Protein AF-0000000080190938 (afdb_homodimer)

Solvent-accessible surface area (backbone atoms only — not comparable to full-atom values): 14526 Å² total; per-residue (Å²): 134,77,49,35,40,31,20,35,66,87,54,34,44,58,75,43,46,50,66,33,53,72,46,80,53,97,57,33,37,33,23,61,59,66,63,85,86,44,66,64,42,75,39,83,71,68,64,92,63,81,60,67,67,66,54,77,74,40,44,67,26,38,22,24,40,80,85,65,50,60,34,16,33,35,23,71,36,44,24,80,50,40,64,86,36,49,60,19,33,37,41,34,40,90,42,34,48,73,50,72,53,63,70,64,84,57,83,72,72,79,72,47,70,66,51,50,51,47,45,49,56,16,41,48,57,44,44,61,66,49,102,132,76,48,34,39,30,22,34,66,88,54,32,43,59,74,44,44,50,62,32,54,73,47,80,54,97,58,31,36,33,23,60,58,67,64,86,86,44,65,63,42,75,38,81,71,68,63,91,62,79,61,67,66,64,56,76,75,41,44,68,27,37,22,24,40,79,85,64,50,60,36,17,33,34,23,70,37,44,23,81,47,40,64,86,36,50,61,20,35,37,40,34,40,91,43,33,49,74,51,71,57,64,69,63,82,56,83,70,72,78,72,46,71,65,52,51,50,48,45,50,54,16,44,48,56,46,45,62,67,51,101

Foldseek 3Di:
DWKKFKAFPPPRATFAIDVQFPDDDPWKTKGLDGDPVGDKDWAPCPPPDDAPDDDPPWDWTFIAHPVRDGFWIQTCDDPPVPPPRNRMTMGTPVRIDMDTPPPPPDPPPPQDPVNVVVVVVVVCVVVVVVD/DWKKFKAFPPPRFTFAIDVQFPDDDPWKTKGLDGDPVGDKDFAPCPPPDDAPDDDPPWDWTFIAHPVRDGFWIQTCDDPPVPPPRNRITMGTPVRIDMDTPPPPPDPPPPQDPVNVVVVVVVVCVVVVVVD

Structure (mmCIF, N/CA/C/O backbone):
data_AF-0000000080190938-model_v1
#
loop_
_entity.id
_entity.type
_entity.pdbx_description
1 polymer 'Protein yippee-like'
#
loop_
_atom_site.group_PDB
_atom_site.id
_atom_site.type_symbol
_atom_site.label_atom_id
_atom_site.label_alt_id
_atom_site.label_comp_id
_atom_site.label_asym_id
_atom_site.label_entity_id
_atom_site.label_seq_id
_atom_site.pdbx_PDB_ins_code
_atom_site.Cartn_x
_atom_site.Cartn_y
_atom_site.Cartn_z
_atom_site.occupancy
_atom_site.B_iso_or_equiv
_atom_site.auth_seq_id
_atom_site.auth_comp_id
_atom_site.auth_asym_id
_atom_site.auth_atom_id
_atom_site.pdbx_PDB_model_num
ATOM 1 N N . MET A 1 1 ? -13.852 -8.578 5.109 1 57.91 1 MET A N 1
ATOM 2 C CA . MET A 1 1 ? -12.414 -8.812 5.008 1 57.91 1 MET A CA 1
ATOM 3 C C . MET A 1 1 ? -11.648 -7.496 4.965 1 57.91 1 MET A C 1
ATOM 5 O O . MET A 1 1 ? -12.148 -6.496 4.457 1 57.91 1 MET A O 1
ATOM 9 N N . ASP A 1 2 ? -10.469 -7.406 5.676 1 81 2 ASP A N 1
ATOM 10 C CA . ASP A 1 2 ? -9.633 -6.207 5.719 1 81 2 ASP A CA 1
ATOM 11 C C . ASP A 1 2 ? -8.961 -5.957 4.375 1 81 2 ASP A C 1
ATOM 13 O O . ASP A 1 2 ? -8.656 -6.902 3.641 1 81 2 ASP A O 1
ATOM 17 N N . SER A 1 3 ? -8.906 -4.746 3.949 1 93 3 SER A N 1
ATOM 18 C CA . SER A 1 3 ? -8.164 -4.379 2.75 1 93 3 SER A CA 1
ATOM 19 C C . SER A 1 3 ? -6.66 -4.367 3.014 1 93 3 SER A C 1
ATOM 21 O O . SER A 1 3 ? -6.211 -3.924 4.07 1 93 3 SER A O 1
ATOM 23 N N . PHE A 1 4 ? -5.93 -4.969 2.113 1 96.69 4 PHE A N 1
ATOM 24 C CA . PHE A 1 4 ? -4.48 -4.93 2.268 1 96.69 4 PHE A CA 1
ATOM 25 C C . PHE A 1 4 ? -3.795 -4.84 0.911 1 96.69 4 PHE A C 1
ATOM 27 O O . PHE A 1 4 ? -4.414 -5.098 -0.123 1 96.69 4 PHE A O 1
ATOM 34 N N . VAL A 1 5 ? -2.57 -4.375 0.96 1 98.06 5 VAL A N 1
ATOM 35 C CA . VAL A 1 5 ? -1.722 -4.375 -0.227 1 98.06 5 VAL A CA 1
ATOM 36 C C . VAL A 1 5 ? -0.535 -5.312 -0.014 1 98.06 5 VAL A C 1
ATOM 38 O O . VAL A 1 5 ? -0.171 -5.613 1.125 1 98.06 5 VAL A O 1
ATOM 41 N N . ILE A 1 6 ? 0.005 -5.793 -1.128 1 98.44 6 ILE A N 1
ATOM 42 C CA . ILE A 1 6 ? 1.185 -6.652 -1.138 1 98.44 6 ILE A CA 1
ATOM 43 C C . ILE A 1 6 ? 2.375 -5.887 -1.711 1 98.44 6 ILE A C 1
ATOM 45 O O . ILE A 1 6 ? 2.305 -5.359 -2.824 1 98.44 6 ILE A O 1
ATOM 49 N N . GLN A 1 7 ? 3.445 -5.867 -0.948 1 98.69 7 GLN A N 1
ATOM 50 C CA . GLN A 1 7 ? 4.605 -5.082 -1.358 1 98.69 7 GLN A CA 1
ATOM 51 C C . GLN A 1 7 ? 5.828 -5.973 -1.554 1 98.69 7 GLN A C 1
ATOM 53 O O . GLN A 1 7 ? 6.031 -6.93 -0.807 1 98.69 7 GLN A O 1
ATOM 58 N N . CYS A 1 8 ? 6.59 -5.57 -2.539 1 98.44 8 CYS A N 1
ATOM 59 C CA . CYS A 1 8 ? 7.875 -6.207 -2.803 1 98.44 8 CYS A CA 1
ATOM 60 C C . CYS A 1 8 ? 8.836 -5.992 -1.642 1 98.44 8 CYS A C 1
ATOM 62 O O . CYS A 1 8 ? 8.961 -4.879 -1.131 1 98.44 8 CYS A O 1
ATOM 64 N N . ASN A 1 9 ? 9.602 -7.016 -1.299 1 97.94 9 ASN A N 1
ATOM 65 C CA . ASN A 1 9 ? 10.523 -6.938 -0.17 1 97.94 9 ASN A CA 1
ATOM 66 C C . ASN A 1 9 ? 11.719 -6.047 -0.486 1 97.94 9 ASN A C 1
ATOM 68 O O . ASN A 1 9 ? 12.336 -5.48 0.42 1 97.94 9 ASN A O 1
ATOM 72 N N . SER A 1 10 ? 12.039 -5.973 -1.71 1 97.44 10 SER A N 1
ATOM 73 C CA . SER A 1 10 ? 13.289 -5.312 -2.076 1 97.44 10 SER A CA 1
ATOM 74 C C . SER A 1 10 ? 13.086 -3.812 -2.262 1 97.44 10 SER A C 1
ATOM 76 O O . SER A 1 10 ? 13.984 -3.018 -1.985 1 97.44 10 SER A O 1
ATOM 78 N N . CYS A 1 11 ? 11.914 -3.408 -2.648 1 97.88 11 CYS A N 1
ATOM 79 C CA . CYS A 1 11 ? 11.797 -2.002 -3.018 1 97.88 11 CYS A CA 1
ATOM 80 C C . CYS A 1 11 ? 10.484 -1.413 -2.512 1 97.88 11 CYS A C 1
ATOM 82 O O . CYS A 1 11 ? 10.188 -0.241 -2.756 1 97.88 11 CYS A O 1
ATOM 84 N N . ASN A 1 12 ? 9.656 -2.156 -1.929 1 98.19 12 ASN A N 1
ATOM 85 C CA . ASN A 1 12 ? 8.391 -1.773 -1.308 1 98.19 12 ASN A CA 1
ATOM 86 C C . ASN A 1 12 ? 7.348 -1.384 -2.352 1 98.19 12 ASN A C 1
ATOM 88 O O . ASN A 1 12 ? 6.273 -0.885 -2.008 1 98.19 12 ASN A O 1
ATOM 92 N N . ASN A 1 13 ? 7.617 -1.578 -3.611 1 98.31 13 ASN A N 1
ATOM 93 C CA . ASN A 1 13 ? 6.574 -1.399 -4.617 1 98.31 13 ASN A CA 1
ATOM 94 C C . ASN A 1 13 ? 5.375 -2.303 -4.344 1 98.31 13 ASN A C 1
ATOM 96 O O . ASN A 1 13 ? 5.535 -3.439 -3.9 1 98.31 13 ASN A O 1
ATOM 100 N N . ILE A 1 14 ? 4.246 -1.788 -4.664 1 98.5 14 ILE A N 1
ATOM 101 C CA . ILE A 1 14 ? 3.059 -2.629 -4.566 1 98.5 14 ILE A CA 1
ATOM 102 C C . ILE A 1 14 ? 3.012 -3.596 -5.75 1 98.5 14 ILE A C 1
ATOM 104 O O . ILE A 1 14 ? 3.184 -3.188 -6.898 1 98.5 14 ILE A O 1
ATOM 108 N N . VAL A 1 15 ? 2.705 -4.883 -5.445 1 98.38 15 VAL A N 1
ATOM 109 C CA . VAL A 1 15 ? 2.695 -5.887 -6.508 1 98.38 15 VAL A CA 1
ATOM 110 C C . VAL A 1 15 ? 1.328 -6.566 -6.562 1 98.38 15 VAL A C 1
ATOM 112 O O . VAL A 1 15 ? 1.101 -7.449 -7.391 1 98.38 15 VAL A O 1
ATOM 115 N N . GLY A 1 16 ? 0.417 -6.227 -5.691 1 97.44 16 GLY A N 1
ATOM 116 C CA . GLY A 1 16 ? -0.938 -6.75 -5.633 1 97.44 16 GLY A CA 1
ATOM 117 C C . GLY A 1 16 ? -1.746 -6.188 -4.477 1 97.44 16 GLY A C 1
ATOM 118 O O . GLY A 1 16 ? -1.222 -5.441 -3.652 1 97.44 16 GLY A O 1
ATOM 119 N N . ASP A 1 17 ? -3.002 -6.547 -4.461 1 96.5 17 ASP A N 1
ATOM 120 C CA . ASP A 1 17 ? -3.842 -6.105 -3.35 1 96.5 17 ASP A CA 1
ATOM 121 C C . ASP A 1 17 ? -4.996 -7.074 -3.117 1 96.5 17 ASP A C 1
ATOM 123 O O . ASP A 1 17 ? -5.207 -8 -3.904 1 96.5 17 ASP A O 1
ATOM 127 N N . SER A 1 18 ? -5.734 -6.809 -2.104 1 94.06 18 SER A N 1
ATOM 128 C CA . SER A 1 18 ? -6.754 -7.723 -1.603 1 94.06 18 SER A CA 1
ATOM 129 C C . SER A 1 18 ? -7.961 -7.77 -2.535 1 94.06 18 SER A C 1
ATOM 131 O O . SER A 1 18 ? -8.727 -8.734 -2.52 1 94.06 18 SER A O 1
ATOM 133 N N . ASN A 1 19 ? -8.188 -6.715 -3.305 1 92.81 19 ASN A N 1
ATOM 134 C CA . ASN A 1 19 ? -9.352 -6.699 -4.184 1 92.81 19 ASN A CA 1
ATOM 135 C C . ASN A 1 19 ? -9.234 -7.75 -5.285 1 92.81 19 ASN A C 1
ATOM 137 O O . ASN A 1 19 ? -10.242 -8.195 -5.84 1 92.81 19 ASN A O 1
ATOM 141 N N . ALA A 1 20 ? -8.047 -8.188 -5.602 1 93.62 20 ALA A N 1
ATOM 142 C CA . ALA A 1 20 ? -7.801 -9.148 -6.672 1 93.62 20 ALA A CA 1
ATOM 143 C C . ALA A 1 20 ? -7.668 -10.562 -6.121 1 93.62 20 ALA A C 1
ATOM 145 O O . ALA A 1 20 ? -7.516 -11.523 -6.883 1 93.62 20 ALA A O 1
ATOM 146 N N . LEU A 1 21 ? -7.754 -10.727 -4.836 1 92.94 21 LEU A N 1
ATOM 147 C CA . LEU A 1 21 ? -7.434 -11.984 -4.164 1 92.94 21 LEU A CA 1
ATOM 148 C C . LEU A 1 21 ? -8.477 -13.047 -4.48 1 92.94 21 LEU A C 1
ATOM 150 O O . LEU A 1 21 ? -9.672 -12.812 -4.328 1 92.94 21 LEU A O 1
ATOM 154 N N . VAL A 1 22 ? -7.961 -14.141 -4.953 1 88.69 22 VAL A N 1
ATOM 155 C CA . VAL A 1 22 ? -8.789 -15.328 -5.121 1 88.69 22 VAL A CA 1
ATOM 156 C C . VAL A 1 22 ? -8.641 -16.234 -3.904 1 88.69 22 VAL A C 1
ATOM 158 O O . VAL A 1 22 ? -9.641 -16.688 -3.338 1 88.69 22 VAL A O 1
ATOM 161 N N . ASN A 1 23 ? -7.41 -16.484 -3.59 1 85.75 23 ASN A N 1
ATOM 162 C CA . ASN A 1 23 ? -7.082 -17.312 -2.439 1 85.75 23 ASN A CA 1
ATOM 163 C C . ASN A 1 23 ? -5.777 -16.891 -1.781 1 85.75 23 ASN A C 1
ATOM 165 O O . ASN A 1 23 ? -4.918 -16.281 -2.432 1 85.75 23 ASN A O 1
ATOM 169 N N . GLU A 1 24 ? -5.738 -17.094 -0.466 1 87.56 24 GLU A N 1
ATOM 170 C CA . GLU A 1 24 ? -4.516 -16.875 0.301 1 87.56 24 GLU A CA 1
ATOM 171 C C . GLU A 1 24 ? -4.039 -18.172 0.958 1 87.56 24 GLU A C 1
ATOM 173 O O . GLU A 1 24 ? -4.805 -18.828 1.657 1 87.56 24 GLU A O 1
ATOM 178 N N . PHE A 1 25 ? -2.777 -18.438 0.685 1 84 25 PHE A N 1
ATOM 179 C CA . PHE A 1 25 ? -2.164 -19.609 1.291 1 84 25 PHE A CA 1
ATOM 180 C C . PHE A 1 25 ? -1.038 -19.203 2.236 1 84 25 PHE A C 1
ATOM 182 O O . PHE A 1 25 ? -0.768 -18.016 2.416 1 84 25 PHE A O 1
ATOM 189 N N . GLU A 1 26 ? -0.48 -20.188 2.922 1 85.56 26 GLU A N 1
ATOM 190 C CA . GLU A 1 26 ? 0.576 -19.906 3.889 1 85.56 26 GLU A CA 1
ATOM 191 C C . GLU A 1 26 ? 1.761 -19.203 3.227 1 85.56 26 GLU A C 1
ATOM 193 O O . GLU A 1 26 ? 2.314 -18.25 3.779 1 85.56 26 GLU A O 1
ATOM 198 N N . ASP A 1 27 ? 2.047 -19.641 1.943 1 90.19 27 ASP A N 1
ATOM 199 C CA . ASP A 1 27 ? 3.312 -19.203 1.367 1 90.19 27 ASP A CA 1
ATOM 200 C C . ASP A 1 27 ? 3.076 -18.297 0.158 1 90.19 27 ASP A C 1
ATOM 202 O O . ASP A 1 27 ? 4.016 -17.688 -0.364 1 90.19 27 ASP A O 1
ATOM 206 N N . PHE A 1 28 ? 1.808 -18.297 -0.298 1 90.69 28 PHE A N 1
ATOM 207 C CA . PHE A 1 28 ? 1.591 -17.484 -1.497 1 90.69 28 PHE A CA 1
ATOM 208 C C . PHE A 1 28 ? 0.154 -16.984 -1.558 1 90.69 28 PHE A C 1
ATOM 210 O O . PHE A 1 28 ? -0.71 -17.469 -0.822 1 90.69 28 PHE A O 1
ATOM 217 N N . PHE A 1 29 ? -0.034 -15.992 -2.363 1 93.12 29 PHE A N 1
ATOM 218 C CA . PHE A 1 29 ? -1.339 -15.477 -2.76 1 93.12 29 PHE A CA 1
ATOM 219 C C . PHE A 1 29 ? -1.678 -15.898 -4.184 1 93.12 29 PHE A C 1
ATOM 221 O O . PHE A 1 29 ? -0.788 -16.016 -5.027 1 93.12 29 PHE A O 1
ATOM 228 N N . ILE A 1 30 ? -2.957 -16.141 -4.438 1 91.94 30 ILE A N 1
ATOM 229 C CA . ILE A 1 30 ? -3.457 -16.25 -5.805 1 91.94 30 ILE A CA 1
ATOM 230 C C . ILE A 1 30 ? -4.344 -15.055 -6.133 1 91.94 30 ILE A C 1
ATOM 232 O O . ILE A 1 30 ? -5.324 -14.789 -5.43 1 91.94 30 ILE A O 1
ATOM 236 N N . LEU A 1 31 ? -3.955 -14.406 -7.188 1 95.38 31 LEU A N 1
ATOM 237 C CA . LEU A 1 31 ? -4.703 -13.242 -7.633 1 95.38 31 LEU A CA 1
ATOM 238 C C . LEU A 1 31 ? -5.332 -13.484 -9 1 95.38 31 LEU A C 1
ATOM 240 O O . LEU A 1 31 ? -4.711 -14.094 -9.875 1 95.38 31 LEU A O 1
ATOM 244 N N . LYS A 1 32 ? -6.492 -13.008 -9.156 1 93.62 32 LYS A N 1
ATOM 245 C CA . LYS A 1 32 ? -7.18 -13.156 -10.438 1 93.62 32 LYS A CA 1
ATOM 246 C C . LYS A 1 32 ? -6.656 -12.148 -11.461 1 93.62 32 LYS A C 1
ATOM 248 O O . LYS A 1 32 ? -6.633 -12.438 -12.656 1 93.62 32 LYS A O 1
ATOM 253 N N . THR A 1 33 ? -6.328 -10.969 -10.984 1 94.44 33 THR A N 1
ATOM 254 C CA . THR A 1 33 ? -5.828 -9.891 -11.828 1 94.44 33 THR A CA 1
ATOM 255 C C . THR A 1 33 ? -4.82 -9.031 -11.07 1 94.44 33 THR A C 1
ATOM 257 O O . THR A 1 33 ? -4.637 -9.203 -9.867 1 94.44 33 THR A O 1
ATOM 260 N N . ILE A 1 34 ? -4.113 -8.297 -11.852 1 94.44 34 ILE A N 1
ATOM 261 C CA . ILE A 1 34 ? -3.252 -7.266 -11.273 1 94.44 34 ILE A CA 1
ATOM 262 C C . ILE A 1 34 ? -3.68 -5.891 -11.773 1 94.44 34 ILE A C 1
ATOM 264 O O . ILE A 1 34 ? -3.9 -5.703 -12.977 1 94.44 34 ILE A O 1
ATOM 268 N N . ASN A 1 35 ? -3.861 -5.035 -10.805 1 93.94 35 ASN A N 1
ATOM 269 C CA . ASN A 1 35 ? -4.227 -3.666 -11.148 1 93.94 35 ASN A CA 1
ATOM 270 C C . ASN A 1 35 ? -3.273 -3.078 -12.188 1 93.94 35 ASN A C 1
ATOM 272 O O . ASN A 1 35 ? -2.059 -3.258 -12.094 1 93.94 35 ASN A O 1
ATOM 276 N N . ASP A 1 36 ? -3.807 -2.342 -13.164 1 93.19 36 ASP A N 1
ATOM 277 C CA . ASP A 1 36 ? -3.027 -1.838 -14.289 1 93.19 36 ASP A CA 1
ATOM 278 C C . ASP A 1 36 ? -2.018 -0.789 -13.836 1 93.19 36 ASP A C 1
ATOM 280 O O . ASP A 1 36 ? -1.061 -0.487 -14.555 1 93.19 36 ASP A O 1
ATOM 284 N N . THR A 1 37 ? -2.27 -0.166 -12.664 1 94.25 37 THR A N 1
ATOM 285 C CA . THR A 1 37 ? -1.348 0.856 -12.18 1 94.25 37 THR A CA 1
ATOM 286 C C . THR A 1 37 ? -0.099 0.217 -11.578 1 94.25 37 THR A C 1
ATOM 288 O O . THR A 1 37 ? 0.905 0.896 -11.352 1 94.25 37 THR A O 1
ATOM 291 N N . ILE A 1 38 ? -0.168 -1.105 -11.32 1 96.06 38 ILE A N 1
ATOM 292 C CA . ILE A 1 38 ? 0.973 -1.819 -10.758 1 96.06 38 ILE A CA 1
ATOM 293 C C . ILE A 1 38 ? 1.971 -2.152 -11.867 1 96.06 38 ILE A C 1
ATOM 295 O O . ILE A 1 38 ? 1.591 -2.672 -12.914 1 96.06 38 ILE A O 1
ATOM 299 N N . LYS A 1 39 ? 3.207 -1.781 -11.57 1 93.88 39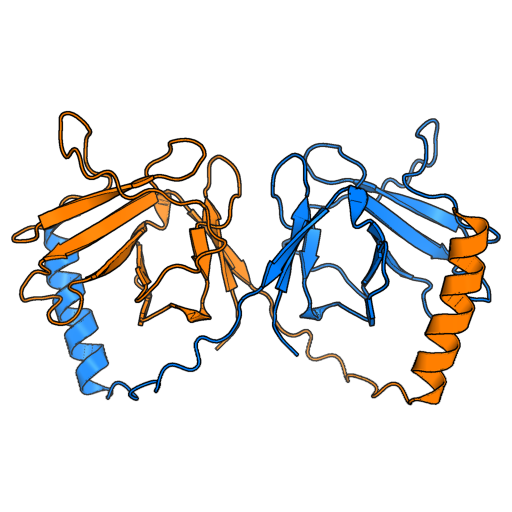 LYS A N 1
ATOM 300 C CA . LYS A 1 39 ? 4.27 -2.016 -12.547 1 93.88 39 LYS A CA 1
ATOM 301 C C . LYS A 1 39 ? 4.938 -3.369 -12.32 1 93.88 39 LYS A C 1
ATOM 303 O O . LYS A 1 39 ? 6.008 -3.447 -11.711 1 93.88 39 LYS A O 1
ATOM 308 N N . ILE A 1 40 ? 4.387 -4.383 -12.703 1 95.88 40 ILE A N 1
ATOM 309 C CA . ILE A 1 40 ? 4.906 -5.746 -12.648 1 95.88 40 ILE A CA 1
ATOM 310 C C . ILE A 1 40 ? 5.008 -6.316 -14.062 1 95.88 40 ILE A C 1
ATOM 312 O O . ILE A 1 40 ? 4.172 -6.023 -14.922 1 95.88 40 ILE A O 1
ATOM 316 N N . LYS A 1 41 ? 6.066 -7.07 -14.258 1 94.69 41 LYS A N 1
ATOM 317 C CA . LYS A 1 41 ? 6.309 -7.59 -15.602 1 94.69 41 LYS A CA 1
ATOM 318 C C . LYS A 1 41 ? 6.168 -9.109 -15.641 1 94.69 41 LYS A C 1
ATOM 320 O O . LYS A 1 41 ? 6.625 -9.805 -14.727 1 94.69 41 LYS A O 1
ATOM 325 N N . ILE A 1 42 ? 5.52 -9.633 -16.641 1 93.88 42 ILE A N 1
ATOM 326 C CA . ILE A 1 42 ? 5.5 -11.055 -16.953 1 93.88 42 ILE A CA 1
ATOM 327 C C . ILE A 1 42 ? 6.641 -11.391 -17.906 1 93.88 42 ILE A C 1
ATOM 329 O O . ILE A 1 42 ? 6.688 -10.891 -19.031 1 93.88 42 ILE A O 1
ATOM 333 N N . ASP A 1 43 ? 7.562 -12.141 -17.391 1 89.56 43 ASP A N 1
ATOM 334 C CA . ASP A 1 43 ? 8.695 -12.531 -18.219 1 89.56 43 ASP A CA 1
ATOM 335 C C . ASP A 1 43 ? 8.305 -13.617 -19.219 1 89.56 43 ASP A C 1
ATOM 337 O O . ASP A 1 43 ? 8.188 -14.789 -18.844 1 89.56 43 ASP A O 1
ATOM 341 N N . LYS A 1 44 ? 8.109 -13.258 -20.469 1 83.44 44 LYS A N 1
ATOM 342 C CA . LYS A 1 44 ? 7.656 -14.203 -21.484 1 83.44 44 LYS A CA 1
ATOM 343 C C . LYS A 1 44 ? 8.805 -15.094 -21.953 1 83.44 44 LYS A C 1
ATOM 345 O O . LYS A 1 44 ? 8.57 -16.172 -22.484 1 83.44 44 LYS A O 1
ATOM 350 N N . ASP A 1 45 ? 10.023 -14.656 -21.766 1 70.5 45 ASP A N 1
ATOM 351 C CA . ASP A 1 45 ? 11.172 -15.43 -22.234 1 70.5 45 ASP A CA 1
ATOM 352 C C . ASP A 1 45 ? 11.68 -16.375 -21.156 1 70.5 45 ASP A C 1
ATOM 354 O O . ASP A 1 45 ? 11.953 -15.945 -20.031 1 70.5 45 ASP A O 1
ATOM 358 N N . ASN A 1 46 ? 10.906 -17.484 -20.875 1 57.47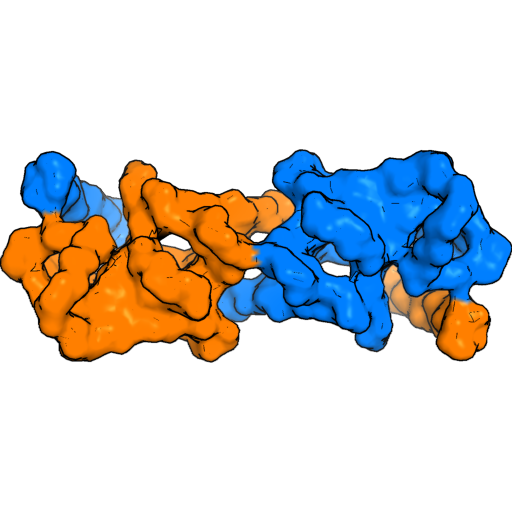 46 ASN A N 1
ATOM 359 C CA . ASN A 1 46 ? 11.359 -18.469 -19.906 1 57.47 46 ASN A CA 1
ATOM 360 C C . ASN A 1 46 ? 12.836 -18.797 -20.094 1 57.47 46 ASN A C 1
ATOM 362 O O . ASN A 1 46 ? 13.305 -19.859 -19.656 1 57.47 46 ASN A O 1
ATOM 366 N N . ILE A 1 47 ? 13.375 -18 -20.859 1 53.44 47 ILE A N 1
ATOM 367 C CA . ILE A 1 47 ? 14.742 -18.484 -21 1 53.44 47 ILE A CA 1
ATOM 368 C C . ILE A 1 47 ? 15.32 -18.828 -19.641 1 53.44 47 ILE A C 1
ATOM 370 O O . ILE A 1 47 ? 15.664 -19.984 -19.359 1 53.44 47 ILE A O 1
ATOM 374 N N . LYS A 1 48 ? 16.703 -18.547 -19.375 1 57 48 LYS A N 1
ATOM 375 C CA . LYS A 1 48 ? 17.734 -19 -18.438 1 57 48 LYS A CA 1
ATOM 376 C C . LYS A 1 48 ? 17.422 -18.547 -17.016 1 57 48 LYS A C 1
ATOM 378 O O . LYS A 1 48 ? 18.281 -18.656 -16.125 1 57 48 LYS A O 1
ATOM 383 N N . THR A 1 49 ? 16.125 -18.031 -16.844 1 59.78 49 THR A N 1
ATOM 384 C CA . THR A 1 49 ? 16.078 -17.516 -15.477 1 59.78 49 THR A CA 1
ATOM 385 C C . THR A 1 49 ? 15.312 -18.469 -14.562 1 59.78 49 THR A C 1
ATOM 387 O O . THR A 1 49 ? 14.359 -19.109 -14.984 1 59.78 49 THR A O 1
ATOM 390 N N . LYS A 1 50 ? 15.852 -18.828 -13.578 1 73.81 50 LYS A N 1
ATOM 391 C CA . LYS A 1 50 ? 15.25 -19.641 -12.523 1 73.81 50 LYS A CA 1
ATOM 392 C C . LYS A 1 50 ? 13.891 -19.094 -12.117 1 73.81 50 LYS A C 1
ATOM 394 O O . LYS A 1 50 ? 13.727 -17.875 -11.938 1 73.81 50 LYS A O 1
ATOM 399 N N . LYS A 1 51 ? 12.914 -19.953 -12.227 1 76.69 51 LYS A N 1
ATOM 400 C CA . LYS A 1 51 ? 11.57 -19.594 -11.805 1 76.69 51 LYS A CA 1
ATOM 401 C C . LYS A 1 51 ? 11.516 -19.312 -10.305 1 76.69 51 LYS A C 1
ATOM 403 O O . LYS A 1 51 ? 12.211 -19.953 -9.523 1 76.69 51 LYS A O 1
ATOM 408 N N . ALA A 1 52 ? 10.719 -18.359 -9.969 1 75.94 52 ALA A N 1
ATOM 409 C CA . ALA A 1 52 ? 10.516 -18.094 -8.547 1 75.94 52 ALA A CA 1
ATOM 410 C C . ALA A 1 52 ? 9.992 -19.344 -7.828 1 75.94 52 ALA A C 1
ATOM 412 O O . ALA A 1 52 ? 10.375 -19.609 -6.688 1 75.94 52 ALA A O 1
ATOM 413 N N . ILE A 1 53 ? 9.07 -20.016 -8.602 1 77.06 53 ILE A N 1
ATOM 414 C CA . ILE A 1 53 ? 8.562 -21.297 -8.125 1 77.06 53 ILE A CA 1
ATOM 415 C C . ILE A 1 53 ? 8.273 -22.203 -9.312 1 77.06 53 ILE A C 1
ATOM 417 O O . ILE A 1 53 ? 7.867 -21.734 -10.375 1 77.06 53 ILE A O 1
ATOM 421 N N . GLU A 1 54 ? 8.562 -23.484 -9.016 1 79.62 54 GLU A N 1
ATOM 422 C CA . GLU A 1 54 ? 8.211 -24.484 -10.023 1 79.62 54 GLU A CA 1
ATOM 423 C C . GLU A 1 54 ? 6.926 -25.219 -9.648 1 79.62 54 GLU A C 1
ATOM 425 O O . GLU A 1 54 ? 6.773 -25.672 -8.516 1 79.62 54 GLU A O 1
ATOM 430 N N . ILE A 1 55 ? 5.984 -25.188 -10.656 1 79.75 55 ILE A N 1
ATOM 431 C CA . ILE A 1 55 ? 4.727 -25.891 -10.438 1 79.75 55 ILE A CA 1
ATOM 432 C C . ILE A 1 55 ? 4.582 -27.016 -11.453 1 79.75 55 ILE A C 1
ATOM 434 O O . ILE A 1 55 ? 4.59 -26.781 -12.664 1 79.75 55 ILE A O 1
ATOM 438 N N . ASP A 1 56 ? 4.48 -28.219 -10.875 1 80 56 ASP A N 1
ATOM 439 C CA . ASP A 1 56 ? 4.359 -29.375 -11.758 1 80 56 ASP A CA 1
ATOM 440 C C . ASP A 1 56 ? 3.113 -29.266 -12.633 1 80 56 ASP A C 1
ATOM 442 O O . ASP A 1 56 ? 2.049 -28.859 -12.164 1 80 56 ASP A O 1
ATOM 446 N N . ASP A 1 57 ? 3.221 -29.688 -13.82 1 84.5 57 ASP A N 1
ATOM 447 C CA . ASP A 1 57 ? 2.113 -29.781 -14.758 1 84.5 57 ASP A CA 1
ATOM 448 C C . ASP A 1 57 ? 1.493 -28.406 -15.023 1 84.5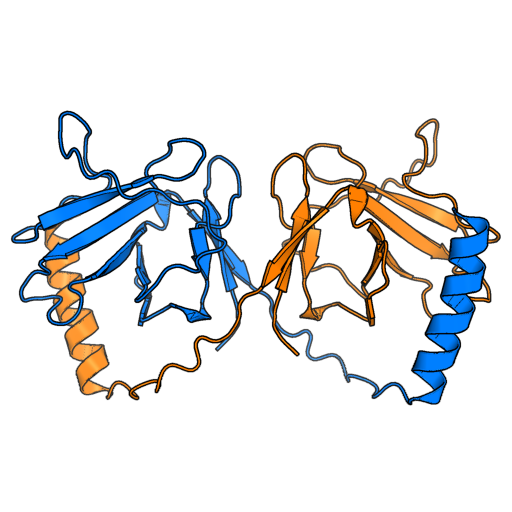 57 ASP A C 1
ATOM 450 O O . ASP A 1 57 ? 0.27 -28.281 -15.102 1 84.5 57 ASP A O 1
ATOM 454 N N . ALA A 1 58 ? 2.293 -27.406 -14.945 1 88.62 58 ALA A N 1
ATOM 455 C CA . ALA A 1 58 ? 1.846 -26.047 -15.258 1 88.62 58 ALA A CA 1
ATOM 456 C C . ALA A 1 58 ? 2.863 -25.312 -16.125 1 88.6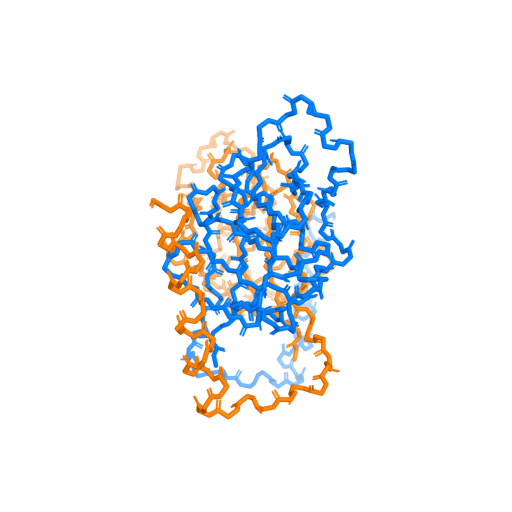2 58 ALA A C 1
ATOM 458 O O . ALA A 1 58 ? 4.051 -25.656 -16.125 1 88.62 58 ALA A O 1
ATOM 459 N N . VAL A 1 59 ? 2.41 -24.469 -16.953 1 90.56 59 VAL A N 1
ATOM 460 C CA . VAL A 1 59 ? 3.25 -23.531 -17.688 1 90.56 59 VAL A CA 1
ATOM 461 C C . VAL A 1 59 ? 3.182 -22.156 -17.031 1 90.56 59 VAL A C 1
ATOM 463 O O . VAL A 1 59 ? 2.107 -21.562 -16.938 1 90.56 59 VAL A O 1
ATOM 466 N N . THR A 1 60 ? 4.328 -21.734 -16.578 1 91.56 60 THR A N 1
ATOM 467 C CA . THR A 1 60 ? 4.352 -20.484 -15.82 1 91.56 60 THR A CA 1
ATOM 468 C C . THR A 1 60 ? 5.371 -19.516 -16.406 1 91.56 60 THR A C 1
ATOM 470 O O . THR A 1 60 ? 6.297 -19.938 -17.109 1 91.56 60 THR A O 1
ATOM 473 N N . ASN A 1 61 ? 5.164 -18.25 -16.219 1 93.38 61 ASN A N 1
ATOM 474 C CA . ASN A 1 61 ? 6.125 -17.188 -16.469 1 93.38 61 ASN A CA 1
ATOM 475 C C . ASN A 1 61 ? 6.465 -16.422 -15.195 1 93.38 61 ASN A C 1
ATOM 477 O O . ASN A 1 61 ? 5.586 -16.156 -14.375 1 93.38 61 ASN A O 1
ATOM 481 N N . ASN A 1 62 ? 7.707 -16.047 -15.07 1 94.38 62 ASN A N 1
ATOM 482 C CA . ASN A 1 62 ? 8.102 -15.258 -13.906 1 94.38 62 ASN A CA 1
ATOM 483 C C . ASN A 1 62 ? 7.391 -13.914 -13.875 1 94.38 62 ASN A C 1
ATOM 485 O O . ASN A 1 62 ? 7.172 -13.297 -14.922 1 94.38 62 ASN A O 1
ATOM 489 N N . LEU A 1 63 ? 7.039 -13.594 -12.719 1 95.75 63 LEU A N 1
ATOM 490 C CA . LEU A 1 63 ? 6.566 -12.242 -12.43 1 95.75 63 LEU A CA 1
ATOM 491 C C . LEU A 1 63 ? 7.652 -11.414 -11.75 1 95.75 63 LEU A C 1
ATOM 493 O O . LEU A 1 63 ? 8.062 -11.727 -10.633 1 95.75 63 LEU A O 1
ATOM 497 N N . SER A 1 64 ? 8.008 -10.406 -12.398 1 95.75 64 SER A N 1
ATOM 498 C CA . SER A 1 64 ? 9.102 -9.602 -11.859 1 95.75 64 SER A CA 1
ATOM 499 C C . SER A 1 64 ? 8.625 -8.211 -11.461 1 95.75 64 SER A C 1
ATOM 501 O O . SER A 1 64 ? 7.863 -7.578 -12.203 1 95.75 64 SER A O 1
ATOM 503 N N . CYS A 1 65 ? 9.086 -7.805 -10.312 1 96.88 65 CYS A N 1
ATOM 504 C CA . CYS A 1 65 ? 8.891 -6.43 -9.867 1 96.88 65 CYS A CA 1
ATOM 505 C C . CYS A 1 65 ? 9.742 -5.465 -10.688 1 96.88 65 CYS A C 1
ATOM 507 O O . CYS A 1 65 ? 10.633 -5.891 -11.422 1 96.88 65 CYS A O 1
ATOM 509 N N . GLU A 1 66 ? 9.438 -4.203 -10.516 1 95.88 66 GLU A N 1
ATOM 510 C CA . GLU A 1 66 ? 10.203 -3.172 -11.211 1 95.88 66 GLU A CA 1
ATOM 511 C C . GLU A 1 66 ? 11.664 -3.188 -10.781 1 95.88 66 GLU A C 1
ATOM 513 O O . GLU A 1 66 ? 12.547 -2.818 -11.555 1 95.88 66 GLU A O 1
ATOM 518 N N . CYS A 1 67 ? 11.93 -3.656 -9.703 1 96.44 67 CYS A N 1
ATOM 519 C CA . CYS A 1 67 ? 13.297 -3.715 -9.195 1 96.44 67 CYS A CA 1
ATOM 520 C C . CYS A 1 67 ? 14.016 -4.965 -9.695 1 96.44 67 CYS A C 1
ATOM 522 O O . CYS A 1 67 ? 15.156 -5.219 -9.328 1 96.44 67 CYS A O 1
ATOM 524 N N . LEU A 1 68 ? 13.352 -5.793 -10.406 1 93.81 68 LEU A N 1
ATOM 525 C CA . LEU A 1 68 ? 13.883 -6.965 -11.086 1 93.81 68 LEU A CA 1
ATOM 526 C C . LEU A 1 68 ? 13.805 -8.195 -10.195 1 93.81 68 LEU A C 1
ATOM 528 O O . LEU A 1 68 ? 14.141 -9.305 -10.625 1 93.81 68 LEU A O 1
ATOM 532 N N . LEU A 1 69 ? 13.367 -8.023 -8.961 1 94.94 69 LEU A N 1
ATOM 533 C CA . LEU A 1 69 ? 13.133 -9.203 -8.125 1 94.94 69 LEU A CA 1
ATOM 534 C C . LEU A 1 69 ? 11.961 -10.016 -8.648 1 94.94 69 LEU A C 1
ATOM 536 O O . LEU A 1 69 ? 10.891 -9.461 -8.93 1 94.94 69 LEU A O 1
ATOM 540 N N . ASN A 1 70 ? 12.133 -11.258 -8.82 1 94.56 70 ASN A N 1
ATOM 541 C CA . ASN A 1 70 ? 11.008 -12.141 -9.117 1 94.56 70 ASN A CA 1
ATOM 542 C C . ASN A 1 70 ? 10.125 -12.352 -7.887 1 94.56 70 ASN A C 1
ATOM 544 O O . ASN A 1 70 ? 10.586 -12.867 -6.867 1 94.56 70 ASN A O 1
ATOM 548 N N . VAL A 1 71 ? 8.836 -12 -8.047 1 97.06 71 VAL A N 1
ATOM 549 C CA . VAL A 1 71 ? 7.984 -12.031 -6.863 1 97.06 71 VAL A CA 1
ATOM 550 C C . VAL A 1 71 ? 6.977 -13.172 -6.98 1 97.06 71 VAL A C 1
ATOM 552 O O . VAL A 1 71 ? 6.227 -13.445 -6.043 1 97.06 71 VAL A O 1
ATOM 555 N N . GLY A 1 72 ? 6.898 -13.773 -8.133 1 96.19 72 GLY A N 1
ATOM 556 C CA . GLY A 1 72 ? 5.945 -14.852 -8.344 1 96.19 72 GLY A CA 1
ATOM 557 C C . GLY A 1 72 ? 5.883 -15.32 -9.781 1 96.19 72 GLY A C 1
ATOM 558 O O . GLY A 1 72 ? 6.879 -15.25 -10.508 1 96.19 72 GLY A O 1
ATOM 559 N N . VAL A 1 73 ? 4.695 -15.93 -10.07 1 94.44 73 VAL A N 1
ATOM 560 C CA . VAL A 1 73 ? 4.559 -16.453 -11.43 1 94.44 73 VAL A CA 1
ATOM 561 C C . VAL A 1 73 ? 3.152 -16.172 -11.953 1 94.44 73 VAL A C 1
ATOM 563 O O . VAL A 1 73 ? 2.205 -16.062 -11.172 1 94.44 73 VAL A O 1
ATOM 566 N N . TYR A 1 74 ? 3.137 -15.992 -13.258 1 94.94 74 TYR A N 1
ATOM 567 C CA . TYR A 1 74 ? 1.891 -16 -14.016 1 94.94 74 TYR A CA 1
ATOM 568 C C . TYR A 1 74 ? 1.562 -17.406 -14.5 1 94.94 74 TYR A C 1
ATOM 570 O O . TYR A 1 74 ? 2.404 -18.078 -15.109 1 94.94 74 TYR A O 1
ATOM 578 N N . LEU A 1 75 ? 0.29 -17.938 -14.227 1 92.56 75 LEU A N 1
ATOM 579 C CA . LEU A 1 75 ? -0.139 -19.266 -14.664 1 92.56 75 LEU A CA 1
ATOM 580 C C . LEU A 1 75 ? -0.745 -19.203 -16.062 1 92.56 75 LEU A C 1
ATOM 582 O O . LEU A 1 75 ? -1.94 -18.953 -16.219 1 92.56 75 LEU A O 1
ATOM 586 N N . LYS A 1 76 ? 0.151 -19.484 -16.953 1 93.38 76 LYS A N 1
ATOM 587 C CA . LYS A 1 76 ? -0.393 -19.578 -18.312 1 93.38 76 LYS A CA 1
ATOM 588 C C . LYS A 1 76 ? -1.354 -20.766 -18.438 1 93.38 76 LYS A C 1
ATOM 590 O O . LYS A 1 76 ? -2.412 -20.641 -19.062 1 93.38 76 LYS A O 1
ATOM 595 N N . THR A 1 77 ? -0.885 -21.875 -17.875 1 90.94 77 THR A N 1
ATOM 596 C CA . THR A 1 77 ? -1.734 -23.047 -17.719 1 90.94 77 THR A CA 1
ATOM 597 C C . THR A 1 77 ? -1.672 -23.562 -16.281 1 90.94 77 THR A C 1
ATOM 599 O O . THR A 1 77 ? -0.586 -23.734 -15.719 1 90.94 77 THR A O 1
ATOM 602 N N . ALA A 1 78 ? -2.828 -23.875 -15.734 1 86.94 78 ALA A N 1
ATOM 603 C CA . ALA A 1 78 ? -2.898 -24.344 -14.352 1 86.94 78 ALA A CA 1
ATOM 604 C C . ALA A 1 78 ? -2.916 -25.859 -14.281 1 86.94 78 ALA A C 1
ATOM 606 O O . ALA A 1 78 ? -3.469 -26.516 -15.164 1 86.94 78 ALA A O 1
ATOM 607 N N . PRO A 1 79 ? -2.277 -26.375 -13.312 1 83.12 79 PRO A N 1
ATOM 608 C CA . PRO A 1 79 ? -2.426 -27.812 -13.102 1 83.12 79 PRO A CA 1
ATOM 609 C C . PRO A 1 79 ? -3.84 -28.203 -12.68 1 83.12 79 PRO A C 1
ATOM 611 O O . PRO A 1 79 ? -4.656 -27.344 -12.367 1 83.12 79 PRO A O 1
ATOM 614 N N . SER A 1 80 ? -4.09 -29.406 -12.773 1 79.06 80 SER A N 1
ATOM 615 C CA . SER A 1 80 ? -5.43 -29.906 -12.484 1 79.06 80 SER A CA 1
ATOM 616 C C . SER A 1 80 ? -5.867 -29.516 -11.07 1 79.06 80 SER A C 1
ATOM 618 O O . SER A 1 80 ? -7.047 -29.234 -10.836 1 79.06 80 SER A O 1
ATOM 620 N N . GLU A 1 81 ? -4.836 -29.422 -10.141 1 74.75 81 GLU A N 1
ATOM 621 C CA . GLU A 1 81 ? -5.113 -29.094 -8.75 1 74.75 81 GLU A CA 1
ATOM 622 C C . GLU A 1 81 ? -5.578 -27.641 -8.609 1 74.75 81 GLU A C 1
ATOM 624 O O . GLU A 1 81 ? -6.254 -27.297 -7.641 1 74.75 81 GLU A O 1
ATOM 629 N N . LEU A 1 82 ? -5.188 -26.859 -9.57 1 78.06 82 LEU A N 1
ATOM 630 C CA . LEU A 1 82 ? -5.574 -25.453 -9.578 1 78.06 82 LEU A CA 1
ATOM 631 C C . LEU A 1 82 ? -6.496 -25.141 -10.758 1 78.06 82 LEU A C 1
ATOM 633 O O . LEU A 1 82 ? -6.383 -24.078 -11.375 1 78.06 82 LEU A O 1
ATOM 637 N N . ASN A 1 83 ? -7.297 -26.094 -10.969 1 77.94 83 ASN A N 1
ATOM 638 C CA . ASN A 1 83 ? -8.227 -25.891 -12.07 1 77.94 83 ASN A CA 1
ATOM 639 C C . ASN A 1 83 ? -9 -24.578 -11.922 1 77.94 83 ASN A C 1
ATOM 641 O O . ASN A 1 83 ? -9.438 -24.234 -10.82 1 77.94 83 ASN A O 1
ATOM 645 N N . GLY A 1 84 ? -9.016 -23.828 -12.906 1 80.12 84 GLY A N 1
ATOM 646 C CA . GLY A 1 84 ? -9.695 -22.547 -12.875 1 80.12 84 GLY A CA 1
ATOM 647 C C . GLY A 1 84 ? -8.75 -21.375 -12.617 1 80.12 84 GLY A C 1
ATOM 648 O O . GLY A 1 84 ? -9.164 -20.219 -12.648 1 80.12 84 GLY A O 1
ATOM 649 N N . CYS A 1 85 ? -7.504 -21.672 -12.523 1 85.44 85 CYS A N 1
ATOM 650 C CA . CYS A 1 85 ? -6.566 -20.609 -12.188 1 85.44 85 CYS A CA 1
ATOM 651 C C . CYS A 1 85 ? -5.664 -20.281 -13.375 1 85.44 85 CYS A C 1
ATOM 653 O O . CYS A 1 85 ? -4.664 -19.578 -13.219 1 85.44 85 CYS A O 1
ATOM 655 N N . SER A 1 86 ? -5.957 -20.906 -14.492 1 91 86 SER A N 1
ATOM 656 C CA . SER A 1 86 ? -5.25 -20.391 -15.656 1 91 86 SER A CA 1
ATOM 657 C C . SER A 1 86 ? -5.504 -18.906 -15.844 1 91 86 SER A C 1
ATOM 659 O O . SER A 1 86 ? -6.645 -18.453 -15.75 1 91 86 SER A O 1
ATOM 661 N N . GLY A 1 87 ? -4.43 -18.234 -16 1 93.25 87 GLY A N 1
ATOM 662 C CA . GLY A 1 87 ? -4.547 -16.781 -16.109 1 93.25 87 GLY A CA 1
ATOM 663 C C . GLY A 1 87 ? -4.402 -16.062 -14.781 1 93.25 87 GLY A C 1
ATOM 664 O O . GLY A 1 87 ? -4.426 -14.836 -14.734 1 93.25 87 GLY A O 1
ATOM 665 N N . CYS A 1 88 ? -4.176 -16.828 -13.766 1 93 88 CYS A N 1
ATOM 666 C CA . CYS A 1 88 ? -4.027 -16.219 -12.445 1 93 88 CYS A CA 1
ATOM 667 C C . CYS A 1 88 ? -2.572 -15.859 -12.172 1 93 88 CYS A C 1
ATOM 669 O O . CYS A 1 88 ? -1.675 -16.281 -12.906 1 93 88 CYS A O 1
ATOM 671 N N . PHE A 1 89 ? -2.471 -15.141 -11.172 1 94.88 89 PHE A N 1
ATOM 672 C CA . PHE A 1 89 ? -1.159 -14.727 -10.688 1 94.88 89 PHE A CA 1
ATOM 673 C C . PHE A 1 89 ? -0.875 -15.32 -9.312 1 94.88 89 PHE A C 1
ATOM 675 O O . PHE A 1 89 ? -1.723 -15.266 -8.422 1 94.88 89 PHE A O 1
ATOM 682 N N . ILE A 1 90 ? 0.272 -15.867 -9.234 1 94.38 90 ILE A N 1
ATOM 683 C CA . ILE A 1 90 ? 0.724 -16.359 -7.941 1 94.38 90 ILE A CA 1
ATOM 684 C C . ILE A 1 90 ? 1.812 -15.453 -7.383 1 94.38 90 ILE A C 1
ATOM 686 O O . ILE A 1 90 ? 2.869 -15.289 -8 1 94.38 90 ILE A O 1
ATOM 690 N N . ILE A 1 91 ? 1.583 -14.867 -6.227 1 97.06 91 ILE A N 1
ATOM 691 C CA . ILE A 1 91 ? 2.557 -14.016 -5.555 1 97.06 91 ILE A CA 1
ATOM 692 C C . ILE A 1 91 ? 3.129 -14.734 -4.34 1 97.06 91 ILE A C 1
ATOM 694 O O . ILE A 1 91 ? 2.383 -15.18 -3.463 1 97.06 91 ILE A O 1
ATOM 698 N N . ILE A 1 92 ? 4.402 -14.789 -4.293 1 95.81 92 ILE A N 1
ATOM 699 C CA . ILE A 1 92 ? 5.086 -15.586 -3.273 1 95.81 92 ILE A CA 1
ATOM 700 C C . ILE A 1 92 ? 5.355 -14.719 -2.043 1 95.81 92 ILE A C 1
ATOM 702 O O . ILE A 1 92 ? 6.016 -13.688 -2.135 1 95.81 92 ILE A O 1
ATOM 706 N N . LYS A 1 93 ? 4.996 -15.188 -0.844 1 96.38 93 LYS A N 1
ATOM 707 C CA . LYS A 1 93 ? 5.066 -14.391 0.381 1 96.38 93 LYS A CA 1
ATOM 708 C C . LYS A 1 93 ? 6.512 -14.188 0.823 1 96.38 93 LYS A C 1
ATOM 710 O O . LYS A 1 93 ? 6.848 -13.164 1.412 1 96.38 93 LYS A O 1
ATOM 715 N N . LYS A 1 94 ? 7.34 -15.148 0.562 1 96.12 94 LYS A N 1
ATOM 716 C CA . LYS A 1 94 ? 8.742 -15.047 0.942 1 96.12 94 LYS A CA 1
ATOM 717 C C . LYS A 1 94 ? 9.391 -13.805 0.339 1 96.12 94 LYS A C 1
ATOM 719 O O . LYS A 1 94 ? 10.352 -13.266 0.896 1 96.12 94 LYS A O 1
ATOM 724 N N . PHE A 1 95 ? 8.883 -13.32 -0.745 1 97.25 95 PHE A N 1
ATOM 725 C CA . PHE A 1 95 ? 9.5 -12.219 -1.471 1 97.25 95 PHE A CA 1
ATOM 726 C C . PHE A 1 95 ? 8.695 -10.938 -1.296 1 97.25 95 PHE A C 1
ATOM 728 O O . PHE A 1 95 ? 9 -9.914 -1.915 1 97.25 95 PHE A O 1
ATOM 735 N N . THR A 1 96 ? 7.637 -11.031 -0.519 1 98.44 96 THR A N 1
ATOM 736 C CA . THR A 1 96 ? 6.719 -9.906 -0.371 1 98.44 96 THR A CA 1
ATOM 737 C C . THR A 1 96 ? 6.305 -9.734 1.087 1 98.44 96 THR A C 1
ATOM 739 O O . THR A 1 96 ? 6.562 -10.609 1.919 1 98.44 96 THR A O 1
ATOM 742 N N . HIS A 1 97 ? 5.793 -8.609 1.441 1 98.19 97 HIS A N 1
ATOM 743 C CA . HIS A 1 97 ? 5.125 -8.359 2.715 1 98.19 97 HIS A CA 1
ATOM 744 C C . HIS A 1 97 ? 3.822 -7.59 2.512 1 98.19 97 HIS A C 1
ATOM 746 O O . HIS A 1 97 ? 3.588 -7.027 1.439 1 98.19 97 HIS A O 1
ATOM 752 N N . THR A 1 98 ? 2.904 -7.605 3.488 1 97.88 98 THR A N 1
ATOM 753 C CA . THR A 1 98 ? 1.59 -6.988 3.352 1 97.88 98 THR A CA 1
ATOM 754 C C . THR A 1 98 ? 1.45 -5.801 4.297 1 97.88 98 THR A C 1
ATOM 756 O O . THR A 1 98 ? 2.133 -5.73 5.32 1 97.88 98 THR A O 1
ATOM 759 N N . TYR A 1 99 ? 0.67 -4.891 3.918 1 97.44 99 TYR A N 1
ATOM 760 C CA . TYR A 1 99 ? 0.162 -3.811 4.758 1 97.44 99 TYR A CA 1
ATOM 761 C C . TYR A 1 99 ? -1.361 -3.814 4.789 1 97.44 99 TYR A C 1
ATOM 763 O O . TYR A 1 99 ? -2.01 -3.77 3.74 1 97.44 99 TYR A O 1
ATOM 771 N N . SER A 1 100 ? -1.934 -3.855 6.035 1 96.38 100 SER A N 1
ATOM 772 C CA . SER A 1 100 ? -3.383 -3.889 6.211 1 96.38 100 SER A CA 1
ATOM 773 C C . SER A 1 100 ? -3.928 -2.508 6.559 1 96.38 100 SER A C 1
ATOM 775 O O . SER A 1 100 ? -3.424 -1.847 7.469 1 96.38 100 SER A O 1
ATOM 777 N N . LEU A 1 101 ? -4.984 -2.084 5.785 1 93.44 101 LEU A N 1
ATOM 778 C CA . LEU A 1 101 ? -5.664 -0.823 6.07 1 93.44 101 LEU A CA 1
ATOM 779 C C . LEU A 1 101 ? -6.676 -0.993 7.199 1 93.44 101 LEU A C 1
ATOM 781 O O . LEU A 1 101 ? -7.629 -0.219 7.305 1 93.44 101 LEU A O 1
ATOM 785 N N . ASN A 1 102 ? -6.465 -1.678 8.219 1 77.06 102 ASN A N 1
ATOM 786 C CA . ASN A 1 102 ? -7.426 -1.946 9.281 1 77.06 102 ASN A CA 1
ATOM 787 C C . ASN A 1 102 ? -8.211 -0.694 9.656 1 77.06 102 ASN A C 1
ATOM 789 O O . ASN A 1 102 ? -7.637 0.385 9.805 1 77.06 102 ASN A O 1
ATOM 793 N N . LYS A 1 103 ? -9.578 -0.746 9.414 1 65.69 103 LYS A N 1
ATOM 794 C CA . LYS A 1 103 ? -10.469 0.355 9.766 1 65.69 103 LYS A CA 1
ATOM 795 C C . LYS A 1 103 ? -10.398 0.667 11.258 1 65.69 103 LYS A C 1
ATOM 797 O O . LYS A 1 103 ? -10.445 -0.242 12.086 1 65.69 103 LYS A O 1
ATOM 802 N N . MET A 1 104 ? -9.789 1.767 11.477 1 54.5 104 MET A N 1
ATOM 803 C CA . MET A 1 104 ? -9.883 2.209 12.859 1 54.5 104 MET A CA 1
ATOM 804 C C . MET A 1 104 ? -11.344 2.443 13.258 1 54.5 104 MET A C 1
ATOM 806 O O . MET A 1 104 ? -12.117 2.992 12.469 1 54.5 104 MET A O 1
ATOM 810 N N . HIS A 1 105 ? -12.008 1.538 13.852 1 48.91 105 HIS A N 1
ATOM 811 C CA . HIS A 1 105 ? -13.352 1.695 14.383 1 48.91 105 HIS A CA 1
ATOM 812 C C . HIS A 1 105 ? -13.555 3.084 14.977 1 48.91 105 HIS A C 1
ATOM 814 O O . HIS A 1 105 ? -13.477 3.258 16.203 1 48.91 105 HIS A O 1
ATOM 820 N N . GLU A 1 106 ? -12.883 3.994 14.562 1 47.16 106 GLU A N 1
ATOM 821 C CA . GLU A 1 106 ? -13.195 5.188 15.344 1 47.16 106 GLU A CA 1
ATOM 822 C C . GLU A 1 106 ? -14.602 5.703 15.023 1 47.16 106 GLU A C 1
ATOM 824 O O . GLU A 1 106 ? -15.109 5.488 13.922 1 47.16 106 GLU A O 1
ATOM 829 N N . ASN A 1 107 ? -15.367 5.938 16 1 43.69 107 ASN A N 1
ATOM 830 C CA . ASN A 1 107 ? -16.625 6.672 15.977 1 43.69 107 ASN A CA 1
ATOM 831 C C . ASN A 1 107 ? -16.594 7.801 14.945 1 43.69 107 ASN A C 1
ATOM 833 O O . ASN A 1 107 ? -15.93 8.82 15.164 1 43.69 107 ASN A O 1
ATOM 837 N N . LYS A 1 108 ? -16.531 7.434 13.633 1 47.12 108 LYS A N 1
ATOM 838 C CA . LYS A 1 108 ? -16.609 8.406 12.547 1 47.12 108 LYS A CA 1
ATOM 839 C C . LYS A 1 108 ? -17.547 9.555 12.914 1 47.12 108 LYS A C 1
ATOM 841 O O . LYS A 1 108 ? -18.766 9.383 13 1 47.12 108 LYS A O 1
ATOM 846 N N . LYS A 1 109 ? -17.172 10.375 13.805 1 44.72 109 LYS A N 1
ATOM 847 C CA . LYS A 1 109 ? -18.078 11.523 13.906 1 44.72 109 LYS A CA 1
ATOM 848 C C . LYS A 1 109 ? -18.359 12.117 12.531 1 44.72 109 LYS A C 1
ATOM 850 O O . LYS A 1 109 ? -17.438 12.422 11.773 1 44.72 109 LYS A O 1
ATOM 855 N N . ILE A 1 110 ? -19.453 11.906 11.898 1 45.94 110 ILE A N 1
ATOM 856 C CA . ILE A 1 110 ? -20 12.453 10.656 1 45.94 110 ILE A CA 1
ATOM 857 C C . ILE A 1 110 ? -19.75 13.961 10.602 1 45.94 110 ILE A C 1
ATOM 859 O O . ILE A 1 110 ? -20.25 14.703 11.453 1 45.94 110 ILE A O 1
ATOM 863 N N . LYS A 1 111 ? -18.703 14.367 9.961 1 48.03 111 LYS A N 1
ATOM 864 C CA . LYS A 1 111 ? -18.531 15.805 9.781 1 48.03 111 LYS A CA 1
ATOM 865 C C . LYS A 1 111 ? -19.672 16.375 8.945 1 48.03 111 LYS A C 1
ATOM 867 O O . LYS A 1 111 ? -20.109 15.773 7.965 1 48.03 111 LYS A O 1
ATOM 872 N N . THR A 1 112 ? -20.297 17.344 9.422 1 48.97 112 THR A N 1
ATOM 873 C CA . THR A 1 112 ? -21.344 18.078 8.703 1 48.97 112 THR A CA 1
ATOM 874 C C . THR A 1 112 ? -20.75 18.812 7.504 1 48.97 112 THR A C 1
ATOM 876 O O . THR A 1 112 ? -19.531 18.984 7.41 1 48.97 112 THR A O 1
ATOM 879 N N . ILE A 1 113 ? -21.562 19.047 6.551 1 51.38 113 ILE A N 1
ATOM 880 C CA . ILE A 1 113 ? -21.188 19.859 5.406 1 51.38 113 ILE A CA 1
ATOM 881 C C . ILE A 1 113 ? -20.516 21.156 5.895 1 51.38 113 ILE A C 1
ATOM 883 O O . ILE A 1 113 ? -19.547 21.609 5.305 1 51.38 113 ILE A O 1
ATOM 887 N N . SER A 1 114 ? -21.031 21.672 6.887 1 52.72 114 SER A N 1
ATOM 888 C CA . SER A 1 114 ? -20.484 22.891 7.457 1 52.72 114 SER A CA 1
ATOM 889 C C . SER A 1 114 ? -19.078 22.656 8.016 1 52.72 114 SER A C 1
ATOM 891 O O . SER A 1 114 ? -18.188 23.484 7.855 1 52.72 114 SER A O 1
ATOM 893 N N . ASP A 1 115 ? -18.906 21.516 8.594 1 56.12 115 ASP A N 1
ATOM 894 C CA . ASP A 1 115 ? -17.578 21.172 9.109 1 56.12 115 ASP A CA 1
ATOM 895 C C . ASP A 1 115 ? -16.562 21.062 7.973 1 56.12 115 ASP A C 1
ATOM 897 O O . ASP A 1 115 ? -15.438 21.562 8.086 1 56.12 115 ASP A O 1
ATOM 901 N N . LEU A 1 116 ? -17.047 20.562 6.98 1 54.81 116 LEU A N 1
ATOM 902 C CA . LEU A 1 116 ? -16.172 20.344 5.828 1 54.81 116 LEU A CA 1
ATOM 903 C C . LEU A 1 116 ? -15.836 21.672 5.152 1 54.81 116 LEU A C 1
ATOM 905 O O . LEU A 1 116 ? -14.695 21.891 4.742 1 54.81 116 LEU A O 1
ATOM 909 N N . GLN A 1 117 ? -16.828 22.5 5.004 1 54.25 117 GLN A N 1
ATOM 910 C CA . GLN A 1 117 ? -16.609 23.812 4.418 1 54.25 117 GLN A CA 1
ATOM 911 C C . GLN A 1 117 ? -15.633 24.641 5.258 1 54.25 117 GLN A C 1
ATOM 913 O O . GLN A 1 117 ? -14.773 25.328 4.715 1 54.25 117 GLN A O 1
ATOM 918 N N . LYS A 1 118 ? -15.805 24.578 6.477 1 57.5 118 LYS A N 1
ATOM 919 C CA . LYS A 1 118 ? -14.906 25.297 7.375 1 57.5 118 LYS A CA 1
ATOM 920 C C . LYS A 1 118 ? -13.484 24.75 7.285 1 57.5 118 LYS A C 1
ATOM 922 O O . LYS A 1 118 ? -12.516 25.516 7.305 1 57.5 118 LYS A O 1
ATOM 927 N N . ASP A 1 119 ? -13.555 23.453 7.164 1 58.97 119 ASP A N 1
ATOM 928 C CA . ASP A 1 119 ? -12.234 22.828 7.016 1 58.97 119 ASP A CA 1
ATOM 929 C C . ASP A 1 119 ? -11.531 23.344 5.762 1 58.97 119 ASP A C 1
ATOM 931 O O . ASP A 1 119 ? -10.328 23.625 5.789 1 58.97 119 ASP A O 1
ATOM 935 N N . VAL A 1 120 ? -12.328 23.5 4.719 1 56.81 120 VAL A N 1
ATOM 936 C CA . VAL A 1 120 ? -11.781 23.922 3.438 1 56.81 120 VAL A CA 1
ATOM 937 C C . VAL A 1 120 ? -11.289 25.375 3.549 1 56.81 120 VAL A C 1
ATOM 939 O O . VAL A 1 120 ? -10.203 25.703 3.074 1 56.81 120 VAL A O 1
ATOM 942 N N . GLU A 1 121 ? -12.055 26.188 4.098 1 58.5 121 GLU A N 1
ATOM 943 C CA . GLU A 1 121 ? -11.688 27.594 4.203 1 58.5 121 GLU A CA 1
ATOM 944 C C . GLU A 1 121 ? -10.461 27.766 5.098 1 58.5 121 GLU A C 1
ATOM 946 O O . GLU A 1 121 ? -9.57 28.562 4.785 1 58.5 121 GLU A O 1
ATOM 951 N N . ASN A 1 122 ? -10.477 27.016 6.078 1 58.03 122 ASN A N 1
ATOM 952 C CA . ASN A 1 122 ? -9.391 27.094 7.039 1 58.03 122 ASN A CA 1
ATOM 953 C C . ASN A 1 122 ? -8.062 26.641 6.43 1 58.03 122 ASN A C 1
ATOM 955 O O . ASN A 1 122 ? -7.027 27.281 6.641 1 58.03 122 ASN A O 1
ATOM 959 N N . ILE A 1 123 ? -8.219 25.609 5.754 1 55.34 123 ILE A N 1
ATOM 960 C CA . ILE A 1 123 ? -7.016 25.047 5.152 1 55.34 123 ILE A CA 1
ATOM 961 C C . ILE A 1 123 ? -6.512 25.969 4.047 1 55.34 123 ILE A C 1
ATOM 963 O O . ILE A 1 123 ? -5.305 26.203 3.92 1 55.34 123 ILE A O 1
ATOM 967 N N . LYS A 1 124 ? -7.457 26.484 3.26 1 55.59 124 LYS A N 1
ATOM 968 C CA . LYS A 1 124 ? -7.062 27.469 2.252 1 55.59 124 LYS A CA 1
ATOM 969 C C . LYS A 1 124 ? -6.301 28.625 2.883 1 55.59 124 LYS A C 1
ATOM 971 O O . LYS A 1 124 ? -5.297 29.094 2.336 1 55.59 124 LYS A O 1
ATOM 976 N N . ASN A 1 125 ? -6.727 29 3.984 1 55.53 125 ASN A N 1
ATOM 977 C CA . ASN A 1 125 ? -6.07 30.109 4.668 1 55.53 125 ASN A CA 1
ATOM 978 C C . ASN A 1 125 ? -4.664 29.734 5.129 1 55.53 125 ASN A C 1
ATOM 980 O O . ASN A 1 125 ? -3.742 30.547 5.051 1 55.53 125 ASN A O 1
ATOM 984 N N . VAL A 1 126 ? -4.641 28.453 5.48 1 54.66 126 VAL A N 1
ATOM 985 C CA . VAL A 1 126 ? -3.338 28 5.957 1 54.66 126 VAL A CA 1
ATOM 986 C C . VAL A 1 126 ? -2.391 27.812 4.773 1 54.66 126 VAL A C 1
ATOM 988 O O . VAL A 1 126 ? -1.228 28.219 4.832 1 54.66 126 VAL A O 1
ATOM 991 N N . LEU A 1 127 ? -2.965 27.188 3.734 1 54.03 127 LEU A N 1
ATOM 992 C CA . LEU A 1 127 ? -2.162 26.906 2.549 1 54.03 127 LEU A CA 1
ATOM 993 C C . LEU A 1 127 ? -1.728 28.203 1.867 1 54.03 127 LEU A C 1
ATOM 995 O O . LEU A 1 127 ? -0.607 28.297 1.362 1 54.03 127 LEU A O 1
ATOM 999 N N . SER A 1 128 ? -2.627 29.141 1.813 1 53.59 128 SER A N 1
ATOM 1000 C CA . SER A 1 128 ? -2.268 30.422 1.204 1 53.59 128 SER A CA 1
ATOM 1001 C C . SER A 1 128 ? -1.088 31.062 1.925 1 53.59 128 SER A C 1
ATOM 1003 O O . SER A 1 128 ? -0.378 31.891 1.35 1 53.59 128 SER A O 1
ATOM 1005 N N . LYS A 1 129 ? -0.974 30.594 3.107 1 51.06 129 LYS A N 1
ATOM 1006 C CA . LYS A 1 129 ? 0.139 31.172 3.867 1 51.06 129 LYS A CA 1
ATOM 1007 C C . LYS A 1 129 ? 1.402 30.328 3.695 1 51.06 129 LYS A C 1
ATOM 1009 O O . LYS A 1 129 ? 2.494 30.75 4.078 1 51.06 129 LYS A O 1
ATOM 1014 N N . ILE A 1 130 ? 1.117 29.125 3.309 1 48.66 130 ILE A N 1
ATOM 1015 C CA . ILE A 1 130 ? 2.256 28.219 3.156 1 48.66 130 ILE A CA 1
ATOM 1016 C C . ILE A 1 130 ? 2.818 28.344 1.741 1 48.66 130 ILE A C 1
ATOM 1018 O O . ILE A 1 130 ? 4.035 28.25 1.541 1 48.66 130 ILE A O 1
ATOM 1022 N N . LEU A 1 131 ? 1.927 28.344 0.685 1 43.16 131 LEU A N 1
ATOM 1023 C CA . LEU A 1 131 ? 2.398 28.422 -0.694 1 43.16 131 LEU A CA 1
ATOM 1024 C C . LEU A 1 131 ? 2.705 29.859 -1.085 1 43.16 131 LEU A C 1
ATOM 1026 O O . LEU A 1 131 ? 1.936 30.766 -0.771 1 43.16 131 LEU A O 1
ATOM 1030 N N . MET B 1 1 ? -16.203 5.387 -0.28 1 58.16 1 MET B N 1
ATOM 1031 C CA . MET B 1 1 ? -14.891 5.902 -0.667 1 58.16 1 MET B CA 1
ATOM 1032 C C . MET B 1 1 ? -13.914 4.758 -0.92 1 58.16 1 MET B C 1
ATOM 1034 O O . MET B 1 1 ? -14.016 3.701 -0.296 1 58.16 1 MET B O 1
ATOM 1038 N N . ASP B 1 2 ? -13.062 4.867 -1.99 1 81.31 2 ASP B N 1
ATOM 1039 C CA . ASP B 1 2 ? -12.078 3.85 -2.348 1 81.31 2 ASP B CA 1
ATOM 1040 C C . ASP B 1 2 ? -10.953 3.787 -1.315 1 81.31 2 ASP B C 1
ATOM 1042 O O . ASP B 1 2 ? -10.609 4.797 -0.698 1 81.31 2 ASP B O 1
ATOM 1046 N N . SER B 1 3 ? -10.516 2.629 -0.966 1 93 3 SER B N 1
ATOM 1047 C CA . SER B 1 3 ? -9.359 2.459 -0.093 1 93 3 SER B CA 1
ATOM 1048 C C . SER B 1 3 ? -8.062 2.746 -0.836 1 93 3 SER B C 1
ATOM 1050 O O . SER B 1 3 ? -7.91 2.369 -2 1 93 3 SER B O 1
ATOM 1052 N N . PHE B 1 4 ? -7.219 3.518 -0.191 1 96.75 4 PHE B N 1
ATOM 1053 C CA . PHE B 1 4 ? -5.922 3.77 -0.812 1 96.75 4 PHE B CA 1
ATOM 1054 C C . PHE B 1 4 ? -4.824 3.865 0.241 1 96.75 4 PHE B C 1
ATOM 1056 O O . PHE B 1 4 ? -5.113 4.031 1.429 1 96.75 4 PHE B O 1
ATOM 1063 N N . VAL B 1 5 ? -3.623 3.654 -0.223 1 98.06 5 VAL B N 1
ATOM 1064 C CA . VAL B 1 5 ? -2.451 3.867 0.619 1 98.06 5 VAL B CA 1
ATOM 1065 C C . VAL B 1 5 ? -1.615 5.02 0.062 1 98.06 5 VAL B C 1
ATOM 1067 O O . VAL B 1 5 ? -1.717 5.352 -1.122 1 98.06 5 VAL B O 1
ATOM 1070 N N . ILE B 1 6 ? -0.847 5.645 0.951 1 98.44 6 ILE B N 1
ATOM 1071 C CA . ILE B 1 6 ? 0.072 6.719 0.601 1 98.44 6 ILE B CA 1
ATOM 1072 C C . ILE B 1 6 ? 1.513 6.23 0.727 1 98.44 6 ILE B C 1
ATOM 1074 O O . ILE B 1 6 ? 1.918 5.738 1.782 1 98.44 6 ILE B O 1
ATOM 1078 N N . GLN B 1 7 ? 2.262 6.395 -0.346 1 98.69 7 GLN B N 1
ATOM 1079 C CA . GLN B 1 7 ? 3.627 5.879 -0.363 1 98.69 7 GLN B CA 1
ATOM 1080 C C . GLN B 1 7 ? 4.641 7.008 -0.548 1 98.69 7 GLN B C 1
ATOM 1082 O O . GLN B 1 7 ? 4.387 7.961 -1.285 1 98.69 7 GLN B O 1
ATOM 1087 N N . CYS B 1 8 ? 5.742 6.797 0.129 1 98.44 8 CYS B N 1
ATOM 1088 C CA . CYS B 1 8 ? 6.883 7.695 -0.024 1 98.44 8 CYS B CA 1
ATOM 1089 C C . CYS B 1 8 ? 7.438 7.637 -1.442 1 98.44 8 CYS B C 1
ATOM 1091 O O . CYS B 1 8 ? 7.605 6.551 -2.004 1 98.44 8 CYS B O 1
ATOM 1093 N N . ASN B 1 9 ? 7.82 8.781 -1.986 1 97.94 9 ASN B N 1
ATOM 1094 C CA . ASN B 1 9 ? 8.32 8.844 -3.355 1 97.94 9 ASN B CA 1
ATOM 1095 C C . ASN B 1 9 ? 9.711 8.227 -3.475 1 97.94 9 ASN B C 1
ATOM 1097 O O . ASN B 1 9 ? 10.102 7.766 -4.547 1 97.94 9 ASN B O 1
ATOM 1101 N N . SER B 1 10 ? 10.43 8.273 -2.432 1 97.5 10 SER B N 1
ATOM 1102 C CA . SER B 1 10 ? 11.836 7.895 -2.512 1 97.5 10 SER B CA 1
ATOM 1103 C C . SER B 1 10 ? 12.016 6.391 -2.322 1 97.5 10 SER B C 1
ATOM 1105 O O . SER B 1 10 ? 12.914 5.785 -2.908 1 97.5 10 SER B O 1
ATOM 1107 N N . CYS B 1 11 ? 11.133 5.77 -1.582 1 97.88 11 CYS B N 1
ATOM 1108 C CA . CYS B 1 11 ? 11.43 4.387 -1.24 1 97.88 11 CYS B CA 1
ATOM 1109 C C . CYS B 1 11 ? 10.172 3.523 -1.313 1 97.88 11 CYS B C 1
ATOM 1111 O O . CYS B 1 11 ? 10.219 2.326 -1.03 1 97.88 11 CYS B O 1
ATOM 1113 N N . ASN B 1 12 ? 9.062 4.059 -1.571 1 98.19 12 ASN B N 1
ATOM 1114 C CA . ASN B 1 12 ? 7.77 3.404 -1.758 1 98.19 12 ASN B CA 1
ATOM 1115 C C . ASN B 1 12 ? 7.23 2.85 -0.444 1 98.19 12 ASN B C 1
ATOM 1117 O O . ASN B 1 12 ? 6.234 2.123 -0.436 1 98.19 12 ASN B O 1
ATOM 1121 N N . ASN B 1 13 ? 7.844 3.148 0.676 1 98.31 13 ASN B N 1
ATOM 1122 C CA . ASN B 1 13 ? 7.242 2.793 1.957 1 98.31 13 ASN B CA 1
ATOM 1123 C C . ASN B 1 13 ? 5.863 3.42 2.121 1 98.31 13 ASN B C 1
ATOM 1125 O O . ASN B 1 13 ? 5.633 4.547 1.682 1 98.31 13 ASN B O 1
ATOM 1129 N N . ILE B 1 14 ? 5.031 2.686 2.771 1 98.5 14 ILE B N 1
ATOM 1130 C CA . ILE B 1 14 ? 3.732 3.264 3.094 1 98.5 14 ILE B CA 1
ATOM 1131 C C . ILE B 1 14 ? 3.875 4.238 4.258 1 98.5 14 ILE B C 1
ATOM 1133 O O . ILE B 1 14 ? 4.492 3.916 5.277 1 98.5 14 ILE B O 1
ATOM 1137 N N . VAL B 1 15 ? 3.24 5.441 4.117 1 98.31 15 VAL B N 1
ATOM 1138 C CA . VAL B 1 15 ? 3.373 6.453 5.16 1 98.31 15 VAL B CA 1
ATOM 1139 C C . VAL B 1 15 ? 1.992 6.848 5.68 1 98.31 15 VAL B C 1
ATOM 1141 O O . VAL B 1 15 ? 1.875 7.695 6.566 1 98.31 15 VAL B O 1
ATOM 1144 N N . GLY B 1 16 ? 0.942 6.297 5.137 1 97.38 16 GLY B N 1
ATOM 1145 C CA . GLY B 1 16 ? -0.433 6.535 5.543 1 97.38 16 GLY B CA 1
ATOM 1146 C C . GLY B 1 16 ? -1.444 5.781 4.699 1 97.38 16 GLY B C 1
ATOM 1147 O O . GLY B 1 16 ? -1.079 5.125 3.723 1 97.38 16 GLY B O 1
ATOM 1148 N N . ASP B 1 17 ? -2.688 5.879 5.105 1 96.5 17 ASP B N 1
ATOM 1149 C CA . ASP B 1 17 ? -3.734 5.234 4.32 1 96.5 17 ASP B CA 1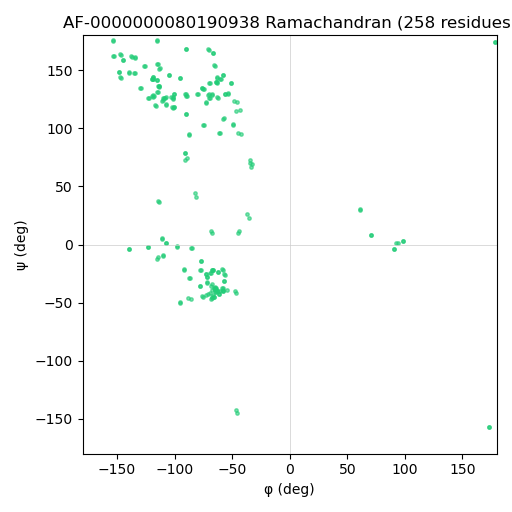
ATOM 1150 C C . ASP B 1 17 ? -5.078 5.938 4.512 1 96.5 17 ASP B C 1
ATOM 1152 O O . ASP B 1 17 ? -5.199 6.832 5.352 1 96.5 17 ASP B O 1
ATOM 1156 N N . SER B 1 18 ? -6.027 5.488 3.779 1 94.12 18 SER B N 1
ATOM 1157 C CA . SER B 1 18 ? -7.32 6.156 3.672 1 94.12 18 SER B CA 1
ATOM 1158 C C . SER B 1 18 ? -8.141 5.988 4.949 1 94.12 18 SER B C 1
ATOM 1160 O O . SER B 1 18 ? -9.055 6.773 5.219 1 94.12 18 SER B O 1
ATOM 1162 N N . ASN B 1 19 ? -7.883 4.938 5.711 1 92.81 19 ASN B N 1
ATOM 1163 C CA . ASN B 1 19 ? -8.672 4.715 6.922 1 92.81 19 ASN B CA 1
ATOM 1164 C C . ASN B 1 19 ? -8.414 5.801 7.961 1 92.81 19 ASN B C 1
ATOM 1166 O O . ASN B 1 19 ? -9.242 6.035 8.836 1 92.81 19 ASN B O 1
ATOM 1170 N N . ALA B 1 20 ? -7.297 6.492 7.887 1 93.62 20 ALA B N 1
ATOM 1171 C CA . ALA B 1 20 ? -6.914 7.516 8.852 1 93.62 20 ALA B CA 1
ATOM 1172 C C . ALA B 1 20 ? -7.258 8.914 8.336 1 93.62 20 ALA B C 1
ATOM 1174 O O . ALA B 1 20 ? -7.062 9.906 9.039 1 93.62 20 ALA B O 1
ATOM 1175 N N . LEU B 1 21 ? -7.789 9.008 7.145 1 93.06 21 LEU B N 1
ATOM 1176 C CA . LEU B 1 21 ? -7.965 10.281 6.453 1 93.06 21 LEU B CA 1
ATOM 1177 C C . LEU B 1 21 ? -9.039 11.125 7.129 1 93.06 21 LEU B C 1
ATOM 1179 O O . LEU B 1 21 ? -10.156 10.648 7.363 1 93.06 21 LEU B O 1
ATOM 1183 N N . VAL B 1 22 ? -8.641 12.32 7.457 1 88.94 22 VAL B N 1
ATOM 1184 C CA . VAL B 1 22 ? -9.594 13.32 7.926 1 88.94 22 VAL B CA 1
ATOM 1185 C C . VAL B 1 22 ? -10.039 14.203 6.758 1 88.94 22 VAL B C 1
ATOM 1187 O O . VAL B 1 22 ? -11.234 14.43 6.566 1 88.94 22 VAL B O 1
ATOM 1190 N N . ASN B 1 23 ? -9.055 14.68 6.047 1 86.06 23 ASN B N 1
ATOM 1191 C CA . ASN B 1 23 ? -9.289 15.523 4.883 1 86.06 23 ASN B CA 1
ATOM 1192 C C . ASN B 1 23 ? -8.211 15.344 3.822 1 86.06 23 ASN B C 1
ATOM 1194 O O . ASN B 1 23 ? -7.086 14.953 4.137 1 86.06 23 ASN B O 1
ATOM 1198 N N . GLU B 1 24 ? -8.633 15.516 2.582 1 88 24 GLU B N 1
ATOM 1199 C CA . GLU B 1 24 ? -7.715 15.523 1.45 1 88 24 GLU B CA 1
ATOM 1200 C C . GLU B 1 24 ? -7.746 16.859 0.718 1 88 24 GLU B C 1
ATOM 1202 O O . GLU B 1 24 ? -8.812 17.328 0.326 1 88 24 GLU B O 1
ATOM 1207 N N . PHE B 1 25 ? -6.559 17.391 0.582 1 84.31 25 PHE B N 1
ATOM 1208 C CA . PHE B 1 25 ? -6.43 18.641 -0.151 1 84.31 25 PHE B CA 1
ATOM 1209 C C . PHE B 1 25 ? -5.617 18.438 -1.425 1 84.31 25 PHE B C 1
ATOM 1211 O O . PHE B 1 25 ? -5.191 17.328 -1.727 1 84.31 25 PHE B O 1
ATOM 1218 N N . GLU B 1 26 ? -5.516 19.5 -2.209 1 86.62 26 GLU B N 1
ATOM 1219 C CA . GLU B 1 26 ? -4.801 19.406 -3.479 1 86.62 26 GLU B CA 1
ATOM 1220 C C . GLU B 1 26 ? -3.348 18.984 -3.264 1 86.62 26 GLU B C 1
ATOM 1222 O O . GLU B 1 26 ? -2.824 18.141 -4 1 86.62 26 GLU B O 1
ATOM 1227 N N . ASP B 1 27 ? -2.752 19.531 -2.127 1 90.44 27 ASP B N 1
ATOM 1228 C CA . ASP B 1 27 ? -1.307 19.359 -2.01 1 90.44 27 ASP B CA 1
ATOM 1229 C C . ASP B 1 27 ? -0.948 18.469 -0.824 1 90.44 27 ASP B C 1
ATOM 1231 O O . ASP B 1 27 ? 0.211 18.078 -0.66 1 90.44 27 ASP B O 1
ATOM 1235 N N . PHE B 1 28 ? -1.96 18.203 0.004 1 90.94 28 PHE B N 1
ATOM 1236 C CA . PHE B 1 28 ? -1.606 17.422 1.18 1 90.94 28 PHE B CA 1
ATOM 1237 C C . PHE B 1 28 ? -2.812 16.641 1.689 1 90.94 28 PHE B C 1
ATOM 1239 O O . PH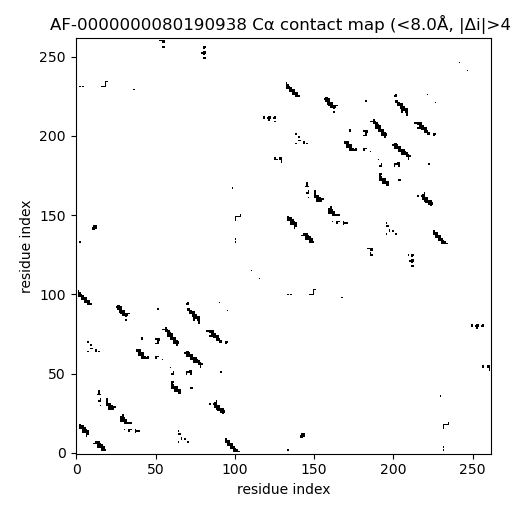E B 1 28 ? -3.947 16.906 1.293 1 90.94 28 PHE B O 1
ATOM 1246 N N . PHE B 1 29 ? -2.529 15.648 2.484 1 93.31 29 PHE B N 1
ATOM 1247 C CA . PHE B 1 29 ? -3.502 14.891 3.266 1 93.31 29 PHE B CA 1
ATOM 1248 C C . PHE B 1 29 ? -3.436 15.289 4.738 1 93.31 29 PHE B C 1
ATOM 1250 O O . PHE B 1 29 ? -2.365 15.617 5.25 1 93.31 29 PHE B O 1
ATOM 1257 N N . ILE B 1 30 ? -4.578 15.273 5.402 1 92.12 30 ILE B N 1
ATOM 1258 C CA . ILE B 1 30 ? -4.621 15.336 6.859 1 92.12 30 ILE B CA 1
ATOM 1259 C C . ILE B 1 30 ? -5.094 13.992 7.414 1 92.12 30 ILE B C 1
ATOM 1261 O O . ILE B 1 30 ? -6.172 13.508 7.062 1 92.12 30 ILE B O 1
ATOM 1265 N N . LEU B 1 31 ? -4.25 13.461 8.266 1 95.38 31 LEU B N 1
ATOM 1266 C CA . LEU B 1 31 ? -4.562 12.18 8.891 1 95.38 31 LEU B CA 1
ATOM 1267 C C . LEU B 1 31 ? -4.746 12.344 10.391 1 95.38 31 LEU B C 1
ATOM 1269 O O . LEU B 1 31 ? -4.016 13.094 11.039 1 95.38 31 LEU B O 1
ATOM 1273 N N . LYS B 1 32 ? -5.676 11.641 10.898 1 93.62 32 LYS B N 1
ATOM 1274 C CA . LYS B 1 32 ? -5.926 11.688 12.336 1 93.62 32 LYS B CA 1
ATOM 1275 C C . LYS B 1 32 ? -4.902 10.852 13.094 1 93.62 32 LYS B C 1
ATOM 1277 O O . LYS B 1 32 ? -4.555 11.172 14.234 1 93.62 32 LYS B O 1
ATOM 1282 N N . THR B 1 33 ? -4.508 9.758 12.508 1 94.44 33 THR B N 1
ATOM 1283 C CA . THR B 1 33 ? -3.549 8.836 13.102 1 94.44 33 THR B CA 1
ATOM 1284 C C . THR B 1 33 ? -2.695 8.172 12.023 1 94.44 33 THR B C 1
ATOM 1286 O O . THR B 1 33 ? -2.963 8.328 10.828 1 94.44 33 THR B O 1
ATOM 1289 N N . ILE B 1 34 ? -1.633 7.609 12.5 1 94.38 34 ILE B N 1
ATOM 1290 C CA . ILE B 1 34 ? -0.819 6.762 11.641 1 94.38 34 ILE B CA 1
ATOM 1291 C C . ILE B 1 34 ? -0.772 5.344 12.211 1 94.38 34 ILE B C 1
ATOM 1293 O O . ILE B 1 34 ? -0.543 5.156 13.406 1 94.38 34 ILE B O 1
ATOM 1297 N N . ASN B 1 35 ? -1.09 4.441 11.328 1 93.81 35 ASN B N 1
ATOM 1298 C CA . ASN B 1 35 ? -1.03 3.039 11.727 1 93.81 35 ASN B CA 1
ATOM 1299 C C . ASN B 1 35 ? 0.31 2.699 12.375 1 93.81 35 ASN B C 1
ATOM 1301 O O . ASN B 1 35 ? 1.362 3.115 11.891 1 93.81 35 ASN B O 1
ATOM 1305 N N . ASP B 1 36 ? 0.288 1.903 13.453 1 93.06 36 ASP B N 1
ATOM 1306 C CA . ASP B 1 36 ? 1.479 1.613 14.242 1 93.06 36 ASP B CA 1
ATOM 1307 C C . ASP B 1 36 ? 2.477 0.776 13.445 1 93.06 36 ASP B C 1
ATOM 1309 O O . ASP B 1 36 ? 3.656 0.705 13.797 1 93.06 36 ASP B O 1
ATOM 1313 N N . THR B 1 37 ? 1.982 0.068 12.391 1 94.12 37 THR B N 1
ATOM 1314 C CA . THR B 1 37 ? 2.885 -0.761 11.602 1 94.12 37 THR B CA 1
ATOM 1315 C C . THR B 1 37 ? 3.715 0.096 10.648 1 94.12 37 THR B C 1
ATOM 1317 O O . THR B 1 37 ? 4.707 -0.373 10.086 1 94.12 37 THR B O 1
ATOM 1320 N N . ILE B 1 38 ? 3.291 1.364 10.461 1 96.06 38 ILE B N 1
ATOM 1321 C CA . ILE B 1 38 ? 4.016 2.273 9.578 1 96.06 38 ILE B CA 1
ATOM 1322 C C . ILE B 1 38 ? 5.23 2.84 10.305 1 96.06 38 ILE B C 1
ATOM 1324 O O . ILE B 1 38 ? 5.121 3.301 11.445 1 96.06 38 ILE B O 1
ATOM 1328 N N . LYS B 1 39 ? 6.344 2.734 9.625 1 93.75 39 LYS B N 1
ATOM 1329 C CA . LYS B 1 39 ? 7.598 3.207 10.203 1 93.75 39 LYS B CA 1
ATOM 1330 C C . LYS B 1 39 ? 7.863 4.664 9.828 1 93.75 39 LYS B C 1
ATOM 1332 O O . LYS B 1 39 ? 8.625 4.938 8.898 1 93.75 39 LYS B O 1
ATOM 1337 N N . ILE B 1 40 ? 7.281 5.547 10.414 1 95.94 40 ILE B N 1
ATOM 1338 C CA . ILE B 1 40 ? 7.461 6.984 10.242 1 95.94 40 ILE B CA 1
ATOM 1339 C C . ILE B 1 40 ? 7.906 7.605 11.562 1 95.94 40 ILE B C 1
ATOM 1341 O O . ILE B 1 40 ? 7.473 7.18 12.641 1 95.94 40 ILE B O 1
ATOM 1345 N N . LYS B 1 41 ? 8.797 8.57 11.43 1 94.62 41 LYS B N 1
ATOM 1346 C CA . LYS B 1 41 ? 9.352 9.172 12.641 1 94.62 41 LYS B CA 1
ATOM 1347 C C . LYS B 1 41 ? 8.93 10.625 12.773 1 94.62 41 LYS B C 1
ATOM 1349 O O . LYS B 1 41 ? 8.914 11.367 11.789 1 94.62 41 LYS B O 1
ATOM 1354 N N . ILE B 1 42 ? 8.547 11.039 13.953 1 93.94 42 ILE B N 1
ATOM 1355 C CA . ILE B 1 42 ? 8.344 12.438 14.297 1 93.94 42 ILE B CA 1
ATOM 1356 C C . ILE B 1 42 ? 9.641 13.031 14.836 1 93.94 42 ILE B C 1
ATOM 1358 O O . ILE B 1 42 ? 10.148 12.602 15.875 1 93.94 42 ILE B O 1
ATOM 1362 N N . ASP B 1 43 ? 10.172 13.922 14.062 1 89.5 43 ASP B N 1
ATOM 1363 C CA . ASP B 1 43 ? 11.414 14.562 14.484 1 89.5 43 ASP B CA 1
ATOM 1364 C C . ASP B 1 43 ? 11.156 15.586 15.594 1 89.5 43 ASP B C 1
ATOM 1366 O O . ASP B 1 43 ? 10.703 16.703 15.32 1 89.5 43 ASP B O 1
ATOM 1370 N N . LYS B 1 44 ? 11.445 15.25 16.812 1 83.56 44 LYS B N 1
ATOM 1371 C CA . LYS B 1 44 ? 11.18 16.125 17.953 1 83.56 44 LYS B CA 1
ATOM 1372 C C . LYS B 1 44 ? 12.227 17.234 18.047 1 83.56 44 LYS B C 1
ATOM 1374 O O . LYS B 1 44 ? 11.984 18.266 18.672 1 83.56 44 LYS B O 1
ATOM 1379 N N . ASP B 1 45 ? 13.383 17.031 17.469 1 71 45 ASP B N 1
ATOM 1380 C CA . ASP B 1 45 ? 14.453 18.016 17.547 1 71 45 ASP B CA 1
ATOM 1381 C C . ASP B 1 45 ? 14.367 19.016 16.391 1 71 45 ASP B C 1
ATOM 1383 O O . ASP B 1 45 ? 14.305 18.609 15.227 1 71 45 ASP B O 1
ATOM 1387 N N . ASN B 1 46 ? 13.367 19.969 16.453 1 57.88 46 ASN B N 1
ATOM 1388 C CA . ASN B 1 46 ? 13.258 21 15.43 1 57.88 46 ASN B CA 1
ATOM 1389 C C . ASN B 1 46 ? 14.617 21.609 15.094 1 57.88 46 ASN B C 1
ATOM 1391 O O . ASN B 1 46 ? 14.695 22.703 14.555 1 57.88 46 ASN B O 1
ATOM 1395 N N . ILE B 1 47 ? 15.531 20.953 15.625 1 53.94 47 ILE B N 1
ATOM 1396 C CA . ILE B 1 47 ? 16.734 21.703 15.32 1 53.94 47 ILE B CA 1
ATOM 1397 C C . ILE B 1 47 ? 16.734 22.109 13.852 1 53.94 47 ILE B C 1
ATOM 1399 O O . ILE B 1 47 ? 16.656 23.297 13.531 1 53.94 47 ILE B O 1
ATOM 1403 N N . LYS B 1 48 ? 17.969 22.156 13.125 1 57.06 48 LYS B N 1
ATOM 1404 C CA . LYS B 1 48 ? 18.484 22.797 11.922 1 57.06 48 LYS B CA 1
ATOM 1405 C C . LYS B 1 48 ? 17.812 22.25 10.664 1 57.06 48 LYS B C 1
ATOM 1407 O O . LYS B 1 48 ? 18.266 22.516 9.547 1 57.06 48 LYS B O 1
ATOM 1412 N N . THR B 1 49 ? 16.688 21.422 10.922 1 59.16 49 THR B N 1
ATOM 1413 C CA . THR B 1 49 ? 16.312 20.859 9.633 1 59.16 49 THR B CA 1
ATOM 1414 C C . THR B 1 49 ? 15.109 21.594 9.055 1 59.16 49 THR B C 1
ATOM 1416 O O . THR B 1 49 ? 14.219 22.031 9.789 1 59.16 49 THR B O 1
ATOM 1419 N N . LYS B 1 50 ? 15.203 22.047 7.965 1 73.62 50 LYS B N 1
ATOM 1420 C CA . LYS B 1 50 ? 14.141 22.672 7.195 1 73.62 50 LYS B CA 1
ATOM 1421 C C . LYS B 1 50 ? 12.859 21.844 7.242 1 73.62 50 LYS B C 1
ATOM 1423 O O . LYS B 1 50 ? 12.898 20.625 7.094 1 73.62 50 LYS B O 1
ATOM 1428 N N . LYS B 1 51 ? 11.844 22.5 7.699 1 76.88 51 LYS B N 1
ATOM 1429 C CA . LYS B 1 51 ? 10.539 21.844 7.73 1 76.88 51 LYS B CA 1
ATOM 1430 C C . LYS B 1 51 ? 10.062 21.5 6.32 1 76.88 51 LYS B C 1
ATOM 1432 O O . LYS B 1 51 ? 10.312 22.25 5.375 1 76.88 51 LYS B O 1
ATOM 1437 N N . ALA B 1 52 ? 9.414 20.391 6.23 1 76.5 52 ALA B N 1
ATOM 1438 C CA . ALA B 1 52 ? 8.82 20.047 4.945 1 76.5 52 ALA B CA 1
ATOM 1439 C C . ALA B 1 52 ? 7.852 21.125 4.473 1 76.5 52 ALA B C 1
ATOM 1441 O O . ALA B 1 52 ? 7.789 21.438 3.281 1 76.5 52 ALA B O 1
ATOM 1442 N N . ILE B 1 53 ? 7.102 21.625 5.523 1 77.06 53 ILE B N 1
ATOM 1443 C CA . ILE B 1 53 ? 6.219 22.766 5.281 1 77.06 53 ILE B CA 1
ATOM 1444 C C . ILE B 1 53 ? 6.152 23.641 6.527 1 77.06 53 ILE B C 1
ATOM 1446 O O . ILE B 1 53 ? 6.223 23.141 7.652 1 77.06 53 ILE B O 1
ATOM 1450 N N . GLU B 1 54 ? 6.078 24.938 6.199 1 79.56 54 GLU B N 1
ATOM 1451 C CA . GLU B 1 54 ? 5.883 25.875 7.293 1 79.56 54 GLU B CA 1
ATOM 1452 C C . GLU B 1 54 ? 4.426 26.328 7.387 1 79.56 54 GLU B C 1
ATOM 1454 O O . GLU B 1 54 ? 3.816 26.688 6.383 1 79.56 54 GLU B O 1
ATOM 1459 N N . ILE B 1 55 ? 3.883 26.141 8.656 1 79.5 55 ILE B N 1
ATOM 1460 C CA . ILE B 1 55 ? 2.506 26.562 8.891 1 79.5 55 ILE B CA 1
ATOM 1461 C C . ILE B 1 55 ? 2.477 27.672 9.93 1 79.5 55 ILE B C 1
ATOM 1463 O O . ILE B 1 55 ? 2.934 27.5 11.055 1 79.5 55 ILE B O 1
ATOM 1467 N N . ASP B 1 56 ? 1.945 28.812 9.445 1 79.75 56 ASP B N 1
ATOM 1468 C CA . ASP B 1 56 ? 1.887 29.953 10.352 1 79.75 56 ASP B CA 1
ATOM 1469 C C . ASP B 1 56 ? 1.05 29.625 11.586 1 79.75 56 ASP B C 1
ATOM 1471 O O . ASP B 1 56 ? -0.003 29 11.484 1 79.75 56 ASP B O 1
ATOM 1475 N N . ASP B 1 57 ? 1.452 30.094 12.695 1 83.88 57 ASP B N 1
ATOM 1476 C CA . ASP B 1 57 ? 0.722 30 13.953 1 83.88 57 ASP B CA 1
ATOM 1477 C C . ASP B 1 57 ? 0.516 28.547 14.359 1 83.88 57 ASP B C 1
ATOM 1479 O O . ASP B 1 57 ? -0.558 28.172 14.844 1 83.88 57 ASP B O 1
ATOM 1483 N N . ALA B 1 58 ? 1.431 27.703 13.977 1 88.44 58 ALA B N 1
ATOM 1484 C CA . ALA B 1 58 ? 1.393 26.297 14.367 1 88.44 58 ALA B CA 1
ATOM 1485 C C . ALA B 1 58 ? 2.764 25.828 14.836 1 88.44 58 ALA B C 1
ATOM 1487 O O . ALA B 1 58 ? 3.791 26.391 14.453 1 88.44 58 ALA B O 1
ATOM 1488 N N . VAL B 1 59 ? 2.795 24.938 15.734 1 90.25 59 VAL B N 1
ATOM 1489 C CA . VAL B 1 59 ? 4 24.219 16.125 1 90.25 59 VAL B CA 1
ATOM 1490 C C . VAL B 1 59 ? 3.996 22.828 15.477 1 90.25 59 VAL B C 1
ATOM 1492 O O . VAL B 1 59 ? 3.09 22.031 15.711 1 90.25 59 VAL B O 1
ATOM 1495 N N . THR B 1 60 ? 4.988 22.625 14.656 1 91.62 60 THR B N 1
ATOM 1496 C CA . THR B 1 60 ? 5.016 21.391 13.891 1 91.62 60 THR B CA 1
ATOM 1497 C C . THR B 1 60 ? 6.344 20.656 14.086 1 91.62 60 THR B C 1
ATOM 1499 O O . THR B 1 60 ? 7.34 21.281 14.469 1 91.62 60 THR 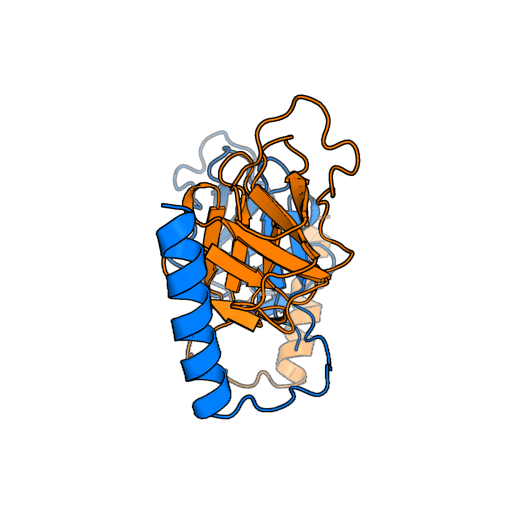B O 1
ATOM 1502 N N . ASN B 1 61 ? 6.336 19.391 13.93 1 93.25 61 ASN B N 1
ATOM 1503 C CA . ASN B 1 61 ? 7.52 18.547 13.82 1 93.25 61 ASN B CA 1
ATOM 1504 C C . ASN B 1 61 ? 7.57 17.828 12.484 1 93.25 61 ASN B C 1
ATOM 1506 O O . ASN B 1 61 ? 6.543 17.359 11.984 1 93.25 61 ASN B O 1
ATOM 1510 N N . ASN B 1 62 ? 8.758 17.703 11.945 1 94.38 62 ASN B N 1
ATOM 1511 C CA . ASN B 1 62 ? 8.906 16.969 10.695 1 94.38 62 ASN B CA 1
ATOM 1512 C C . ASN B 1 62 ? 8.516 15.5 10.859 1 94.38 62 ASN B C 1
ATOM 1514 O O . ASN B 1 62 ? 8.789 14.891 11.898 1 94.38 62 ASN B O 1
ATOM 1518 N N . LEU B 1 63 ? 7.859 15.07 9.875 1 95.81 63 LEU B N 1
ATOM 1519 C CA . LEU B 1 63 ? 7.617 13.641 9.711 1 95.81 63 LEU B CA 1
ATOM 1520 C C . LEU B 1 63 ? 8.57 13.039 8.695 1 95.81 63 LEU B C 1
ATOM 1522 O O . LEU B 1 63 ? 8.523 13.383 7.508 1 95.81 63 LEU B O 1
ATOM 1526 N N . SER B 1 64 ? 9.32 12.148 9.164 1 95.88 64 SER B N 1
ATOM 1527 C CA . SER B 1 64 ? 10.312 11.562 8.273 1 95.88 64 SER B CA 1
ATOM 1528 C C . SER B 1 64 ? 10.023 10.094 8 1 95.88 64 SER B C 1
ATOM 1530 O O . SER B 1 64 ? 9.688 9.344 8.922 1 95.88 64 SER B O 1
ATOM 1532 N N . CYS B 1 65 ? 10.148 9.766 6.73 1 96.81 65 CYS B N 1
ATOM 1533 C CA . CYS B 1 65 ? 10.102 8.367 6.324 1 96.81 65 CYS B CA 1
ATOM 1534 C C . CYS B 1 65 ? 11.344 7.621 6.785 1 96.81 65 CYS B C 1
ATOM 1536 O O . CYS B 1 65 ? 12.328 8.242 7.191 1 96.81 65 CYS B O 1
ATOM 1538 N N . GLU B 1 66 ? 11.258 6.316 6.691 1 95.88 66 GLU B N 1
ATOM 1539 C CA . GLU B 1 66 ? 12.398 5.488 7.059 1 95.88 66 GLU B CA 1
ATOM 1540 C C . GLU B 1 66 ? 13.602 5.777 6.16 1 95.88 66 GLU B C 1
ATOM 1542 O O . GLU B 1 66 ? 14.75 5.621 6.582 1 95.88 66 GLU B O 1
ATOM 1547 N N . CYS B 1 67 ? 13.398 6.242 5.07 1 96.38 67 CYS B N 1
ATOM 1548 C CA . CYS B 1 67 ? 14.484 6.559 4.145 1 96.38 67 CYS B CA 1
ATOM 1549 C C . CYS B 1 67 ? 15.055 7.945 4.422 1 96.38 67 CYS B C 1
ATOM 1551 O O . CYS B 1 67 ? 15.938 8.414 3.703 1 96.38 67 CYS B O 1
ATOM 1553 N N . LEU B 1 68 ? 14.508 8.656 5.344 1 93.88 68 LEU B N 1
ATOM 1554 C CA . LEU B 1 68 ? 14.984 9.938 5.855 1 93.88 68 LEU B CA 1
ATOM 1555 C C . LEU B 1 68 ? 14.375 11.102 5.078 1 93.88 68 LEU B C 1
ATOM 1557 O O . LEU B 1 68 ? 14.602 12.266 5.41 1 93.88 68 LEU B O 1
ATOM 1561 N N . LEU B 1 69 ? 13.602 10.789 4.051 1 94.94 69 LEU B N 1
ATOM 1562 C CA . LEU B 1 69 ? 12.867 11.867 3.383 1 94.94 69 LEU B CA 1
ATOM 1563 C C . LEU B 1 69 ? 11.789 12.438 4.293 1 94.94 69 LEU B C 1
ATOM 1565 O O . LEU B 1 69 ? 11.016 11.695 4.895 1 94.94 69 LEU B O 1
ATOM 1569 N N . ASN B 1 70 ? 11.758 13.703 4.449 1 94.69 70 ASN B N 1
ATOM 1570 C CA . ASN B 1 70 ? 10.641 14.344 5.129 1 94.69 70 ASN B CA 1
ATOM 1571 C C . ASN B 1 70 ? 9.383 14.336 4.266 1 94.69 70 ASN B C 1
ATOM 1573 O O . ASN B 1 70 ? 9.367 14.914 3.18 1 94.69 70 ASN B O 1
ATOM 1577 N N . VAL B 1 71 ? 8.32 13.727 4.816 1 97.12 71 VAL B N 1
ATOM 1578 C CA . VAL B 1 71 ? 7.141 13.547 3.977 1 97.12 71 VAL B CA 1
ATOM 1579 C C . VAL B 1 71 ? 6.016 14.453 4.465 1 97.12 71 VAL B C 1
ATOM 1581 O O . VAL B 1 71 ? 4.961 14.539 3.83 1 97.12 71 VAL B O 1
ATOM 1584 N N . GLY B 1 72 ? 6.188 15.062 5.586 1 96.25 72 GLY B N 1
ATOM 1585 C CA . GLY B 1 72 ? 5.156 15.93 6.137 1 96.25 72 GLY B CA 1
ATOM 1586 C C . GLY B 1 72 ? 5.48 16.422 7.531 1 96.25 72 GLY B C 1
ATOM 1587 O O . GLY B 1 72 ? 6.648 16.578 7.891 1 96.25 72 GLY B O 1
ATOM 1588 N N . VAL B 1 73 ? 4.363 16.797 8.227 1 94.44 73 VAL B N 1
ATOM 1589 C CA . VAL B 1 73 ? 4.578 17.328 9.562 1 94.44 73 VAL B CA 1
ATOM 1590 C C . VAL B 1 73 ? 3.504 16.797 10.508 1 94.44 73 VAL B C 1
ATOM 1592 O O . VAL B 1 73 ? 2.396 16.469 10.078 1 94.44 73 VAL B O 1
ATOM 1595 N N . TYR B 1 74 ? 3.951 16.641 11.734 1 94.94 74 TYR B N 1
ATOM 1596 C CA . TYR B 1 74 ? 3.047 16.438 12.859 1 94.94 74 TYR B CA 1
ATOM 1597 C C . TYR B 1 74 ? 2.623 17.766 13.477 1 94.94 74 TYR B C 1
ATOM 1599 O O . TYR B 1 74 ? 3.465 18.609 13.789 1 94.94 74 TYR B O 1
ATOM 1607 N N . LEU B 1 75 ? 1.252 18.016 13.656 1 92.5 75 LEU B N 1
ATOM 1608 C CA . LEU B 1 75 ? 0.731 19.234 14.25 1 92.5 75 LEU B CA 1
ATOM 1609 C C . LEU B 1 75 ? 0.641 19.109 15.766 1 92.5 75 LEU B C 1
ATOM 1611 O O . LEU B 1 75 ? -0.364 18.625 16.297 1 92.5 75 LEU B O 1
ATOM 1615 N N . LYS B 1 76 ? 1.707 19.594 16.328 1 93.12 76 LYS B N 1
ATOM 1616 C CA . LYS B 1 76 ? 1.633 19.625 17.781 1 93.12 76 LYS B CA 1
ATOM 1617 C C . LYS B 1 76 ? 0.551 20.594 18.266 1 93.12 76 LYS B C 1
ATOM 1619 O O . LYS B 1 76 ? -0.193 20.281 19.203 1 93.12 76 LYS B O 1
ATOM 1624 N N . THR B 1 77 ? 0.572 21.766 17.625 1 90.62 77 THR B N 1
ATOM 1625 C CA . THR B 1 77 ? -0.502 22.734 17.797 1 90.62 77 THR B CA 1
ATOM 1626 C C . THR B 1 77 ? -1.026 23.203 16.438 1 90.62 77 THR B C 1
ATOM 1628 O O . THR B 1 77 ? -0.245 23.547 15.547 1 90.62 77 THR B O 1
ATOM 1631 N N . ALA B 1 78 ? -2.334 23.25 16.297 1 86.75 78 ALA B N 1
ATOM 1632 C CA . ALA B 1 78 ? -2.951 23.656 15.031 1 86.75 78 ALA B CA 1
ATOM 1633 C C . ALA B 1 78 ? -3.309 25.141 15.039 1 86.75 78 ALA B C 1
ATOM 1635 O O . ALA B 1 78 ? -3.666 25.688 16.078 1 86.75 78 ALA B O 1
ATOM 1636 N N . PRO B 1 79 ? -3.141 25.734 13.914 1 83.06 79 PRO B N 1
ATOM 1637 C CA . PRO B 1 79 ? -3.645 27.109 13.828 1 83.06 79 PRO B CA 1
ATOM 1638 C C . PRO B 1 79 ? -5.168 27.172 13.914 1 83.06 79 PRO B C 1
ATOM 1640 O O . PRO B 1 79 ? -5.844 26.156 13.852 1 83.06 79 PRO B O 1
ATOM 1643 N N . SER B 1 80 ? -5.617 28.312 14.141 1 79 80 SER B N 1
ATOM 1644 C CA . SER B 1 80 ? -7.051 28.5 14.328 1 79 80 SER B CA 1
ATOM 1645 C C . SER B 1 80 ? -7.832 27.984 13.117 1 79 80 SER B C 1
ATOM 1647 O O . SER B 1 80 ? -8.945 27.469 13.266 1 79 80 SER B O 1
ATOM 1649 N N . GLU B 1 81 ? -7.172 28.094 11.898 1 74.81 81 GLU B N 1
ATOM 1650 C CA . GLU B 1 81 ? -7.812 27.672 10.664 1 74.81 81 GLU B CA 1
ATOM 1651 C C . GLU B 1 81 ? -7.984 26.156 10.633 1 74.81 81 GLU B C 1
ATOM 1653 O O . GLU B 1 81 ? -8.852 25.641 9.922 1 74.81 81 GLU B O 1
ATOM 1658 N N . LEU B 1 82 ? -7.133 25.5 11.383 1 77.88 82 LEU B N 1
ATOM 1659 C CA . LEU B 1 82 ? -7.191 24.047 11.469 1 77.88 82 LEU B CA 1
ATOM 1660 C C . LEU B 1 82 ? -7.594 23.594 12.867 1 77.88 82 LEU B C 1
ATOM 1662 O O . LEU B 1 82 ? -7.086 22.578 13.367 1 77.88 82 LEU B O 1
ATOM 1666 N N . ASN B 1 83 ? -8.438 24.359 13.367 1 77.62 83 ASN B N 1
ATOM 1667 C CA . ASN B 1 83 ? -8.891 24 14.711 1 77.62 83 ASN B CA 1
ATOM 1668 C C . ASN B 1 83 ? -9.391 22.562 14.766 1 77.62 83 ASN B C 1
ATOM 1670 O O . ASN B 1 83 ? -10.078 22.109 13.852 1 77.62 83 ASN B O 1
ATOM 1674 N N . GLY B 1 84 ? -8.953 21.828 15.672 1 79.56 84 GLY B N 1
ATOM 1675 C CA . GLY B 1 84 ? -9.32 20.438 15.812 1 79.56 84 GLY B CA 1
ATOM 1676 C C . GLY B 1 84 ? -8.297 19.484 15.219 1 79.56 84 GLY B C 1
ATOM 1677 O O . GLY B 1 84 ? -8.438 18.266 15.328 1 79.56 84 GLY B O 1
ATOM 1678 N N . CYS B 1 85 ? -7.242 20.031 14.734 1 85.06 85 CYS B N 1
ATOM 1679 C CA . CYS B 1 85 ? -6.27 19.172 14.062 1 85.06 85 CYS B CA 1
ATOM 1680 C C . CYS B 1 85 ? -4.984 19.078 14.883 1 85.06 85 CYS B C 1
ATOM 1682 O O . CYS B 1 85 ? -3.975 18.562 14.391 1 85.06 85 CYS B O 1
ATOM 1684 N N . SER B 1 86 ? -5.023 19.688 16.062 1 90.56 86 SER B N 1
ATOM 1685 C CA . SER B 1 86 ? -3.885 19.359 16.906 1 90.56 86 SER B CA 1
ATOM 1686 C C . SER B 1 86 ? -3.754 17.859 17.109 1 90.56 86 SER B C 1
ATOM 1688 O O . SER B 1 86 ? -4.746 17.172 17.375 1 90.56 86 SER B O 1
ATOM 1690 N N . GLY B 1 87 ? -2.574 17.422 16.859 1 93.06 87 GLY B N 1
ATOM 1691 C CA . GLY B 1 87 ? -2.352 15.992 16.969 1 93.06 87 GLY B CA 1
ATOM 1692 C C . GLY B 1 87 ? -2.51 15.273 15.641 1 93.06 87 GLY B C 1
ATOM 1693 O O . GLY B 1 87 ? -2.297 14.062 15.555 1 93.06 87 GLY B O 1
ATOM 1694 N N . CYS B 1 88 ? -2.791 16.031 14.625 1 92.94 88 CYS B N 1
ATOM 1695 C CA . CYS B 1 88 ? -2.967 15.414 13.32 1 92.94 88 CYS B CA 1
ATOM 1696 C C . CYS B 1 88 ? -1.643 15.344 12.562 1 92.94 88 CYS B C 1
ATOM 1698 O O . CYS B 1 88 ? -0.659 15.961 12.977 1 92.94 88 CYS B O 1
ATOM 1700 N N . PHE B 1 89 ? -1.738 14.617 11.562 1 94.88 89 PHE B N 1
ATOM 1701 C CA . PHE B 1 89 ? -0.602 14.453 10.664 1 94.88 89 PHE B CA 1
ATOM 1702 C C . PHE B 1 89 ? -0.909 15.047 9.297 1 94.88 89 PHE B C 1
ATOM 1704 O O . PHE B 1 89 ? -1.973 14.797 8.727 1 94.88 89 PHE B O 1
ATOM 1711 N N . ILE B 1 90 ? 0.014 15.805 8.867 1 94.44 90 ILE B N 1
ATOM 1712 C CA . ILE B 1 90 ? -0.091 16.344 7.516 1 94.44 90 ILE B CA 1
ATOM 1713 C C . ILE B 1 90 ? 0.918 15.648 6.602 1 94.44 90 ILE B C 1
ATOM 1715 O O . ILE B 1 90 ? 2.127 15.719 6.836 1 94.44 90 ILE B O 1
ATOM 1719 N N . ILE B 1 91 ? 0.452 15 5.555 1 97 91 ILE B N 1
ATOM 1720 C CA . ILE B 1 91 ? 1.306 14.336 4.578 1 97 91 ILE B CA 1
ATOM 1721 C C . ILE B 1 91 ? 1.294 15.117 3.266 1 97 91 ILE B C 1
ATOM 1723 O O . ILE B 1 91 ? 0.229 15.375 2.697 1 97 91 ILE B O 1
ATOM 1727 N N . ILE B 1 92 ? 2.445 15.445 2.807 1 96.06 92 ILE B N 1
ATOM 1728 C CA . ILE B 1 92 ? 2.584 16.328 1.65 1 96.06 92 ILE B CA 1
ATOM 1729 C C . ILE B 1 92 ? 2.604 15.492 0.369 1 96.06 92 ILE B C 1
ATOM 1731 O O . ILE B 1 92 ? 3.451 14.609 0.206 1 96.06 92 ILE B O 1
ATOM 1735 N N . LYS B 1 93 ? 1.786 15.82 -0.627 1 96.56 93 LYS B N 1
ATOM 1736 C CA . LYS B 1 93 ? 1.607 15.023 -1.835 1 96.56 93 LYS B CA 1
ATOM 1737 C C . LYS B 1 93 ? 2.84 15.102 -2.732 1 96.56 93 LYS B C 1
ATOM 1739 O O . LYS B 1 93 ? 3.164 14.141 -3.434 1 96.56 93 LYS B O 1
ATOM 1744 N N . LYS B 1 94 ? 3.488 16.234 -2.717 1 96.25 94 LYS B N 1
ATOM 1745 C CA . LYS B 1 94 ? 4.68 16.406 -3.541 1 96.25 94 LYS B CA 1
ATOM 1746 C C . LYS B 1 94 ? 5.723 15.336 -3.227 1 96.25 94 LYS B C 1
ATOM 1748 O O . LYS B 1 94 ? 6.531 14.977 -4.09 1 96.25 94 LYS B O 1
ATOM 1753 N N . PHE B 1 95 ? 5.715 14.797 -2.064 1 97.38 95 PHE B N 1
ATOM 1754 C CA . PHE B 1 95 ? 6.742 13.859 -1.622 1 97.38 95 PHE B CA 1
ATOM 1755 C C . PHE B 1 95 ? 6.199 12.438 -1.569 1 97.38 95 PHE B C 1
ATOM 1757 O O . PHE B 1 95 ? 6.891 11.516 -1.128 1 97.38 95 PHE B O 1
ATOM 1764 N N . THR B 1 96 ? 4.961 12.289 -1.937 1 98.44 96 THR B N 1
ATOM 1765 C CA . THR B 1 96 ? 4.289 11 -1.815 1 98.44 96 THR B CA 1
ATOM 1766 C C . THR B 1 96 ? 3.463 10.703 -3.064 1 98.44 96 THR B C 1
ATOM 1768 O O . THR B 1 96 ? 3.252 11.586 -3.9 1 98.44 96 THR B O 1
ATOM 1771 N N . HIS B 1 97 ? 3.107 9.477 -3.275 1 98.25 97 HIS B N 1
ATOM 1772 C CA . HIS B 1 97 ? 2.127 9.055 -4.27 1 98.25 97 HIS B CA 1
ATOM 1773 C C . HIS B 1 97 ? 1.145 8.047 -3.682 1 98.25 97 HIS B C 1
ATOM 1775 O O . HIS B 1 97 ? 1.39 7.488 -2.611 1 98.25 97 HIS B O 1
ATOM 1781 N N . THR B 1 98 ? -0.034 7.848 -4.297 1 97.88 98 THR B N 1
ATOM 1782 C CA . THR B 1 98 ? -1.078 6.98 -3.762 1 97.88 98 THR B CA 1
ATOM 1783 C C . THR B 1 98 ? -1.275 5.758 -4.652 1 97.88 98 THR B C 1
ATOM 1785 O O . THR B 1 98 ? -0.97 5.797 -5.848 1 97.88 98 THR B O 1
ATOM 1788 N N . TYR B 1 99 ? -1.699 4.723 -4.059 1 97.38 99 TYR B N 1
ATOM 1789 C CA . TYR B 1 99 ? -2.225 3.535 -4.727 1 97.38 99 TYR B CA 1
ATOM 1790 C C . TYR B 1 99 ? -3.641 3.225 -4.25 1 97.38 99 TYR B C 1
ATOM 1792 O O . TYR B 1 99 ? -3.883 3.092 -3.051 1 97.38 99 TYR B O 1
ATOM 1800 N N . SER B 1 100 ? -4.59 3.094 -5.242 1 96.5 100 SER B N 1
ATOM 1801 C CA . SER B 1 100 ? -5.988 2.828 -4.93 1 96.5 100 SER B CA 1
ATOM 1802 C C . SER B 1 100 ? -6.328 1.354 -5.125 1 96.5 100 SER B C 1
ATOM 1804 O O . SER B 1 100 ? -6.027 0.775 -6.168 1 96.5 100 SER B O 1
ATOM 1806 N N . LEU B 1 101 ? -6.977 0.763 -4.055 1 93.62 101 LEU B N 1
ATOM 1807 C CA . LEU B 1 101 ? -7.445 -0.616 -4.145 1 93.62 101 LEU B CA 1
ATOM 1808 C C . LEU B 1 101 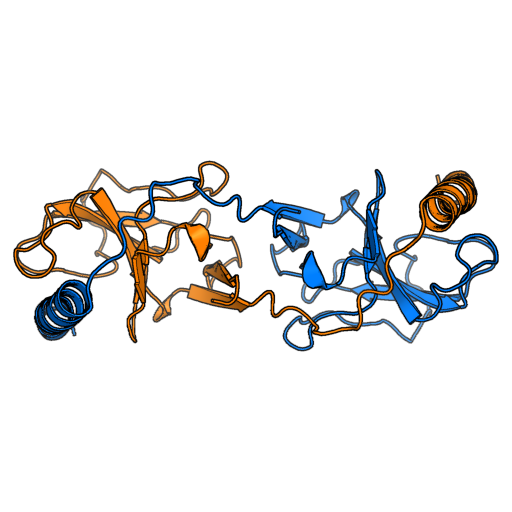? -8.797 -0.686 -4.855 1 93.62 101 LEU B C 1
ATOM 1810 O O . LEU B 1 101 ? -9.836 -0.834 -4.207 1 93.62 101 LEU B O 1
ATOM 1814 N N . ASN B 1 102 ? -9.062 -0.059 -5.887 1 77.38 102 ASN B N 1
ATOM 1815 C CA . ASN B 1 102 ? -10.359 -0.025 -6.566 1 77.38 102 ASN B CA 1
ATOM 1816 C C . ASN B 1 102 ? -10.945 -1.424 -6.723 1 77.38 102 ASN B C 1
ATOM 1818 O O . ASN B 1 102 ? -10.242 -2.359 -7.102 1 77.38 102 ASN B O 1
ATOM 1822 N N . LYS B 1 103 ? -12.125 -1.662 -6.023 1 65.81 103 LYS B N 1
ATOM 1823 C CA . LYS B 1 103 ? -12.836 -2.936 -6.113 1 65.81 103 LYS B CA 1
ATOM 1824 C C . LYS B 1 103 ? -13.203 -3.258 -7.559 1 65.81 103 LYS B C 1
ATOM 1826 O O . LYS B 1 103 ? -13.703 -2.398 -8.281 1 65.81 103 LYS B O 1
ATOM 1831 N N . MET B 1 104 ? -12.5 -4.227 -8.016 1 54.78 104 MET B N 1
ATOM 1832 C CA . MET B 1 104 ? -12.969 -4.711 -9.312 1 54.78 104 MET B CA 1
ATOM 1833 C C . MET B 1 104 ? -14.391 -5.246 -9.211 1 54.78 104 MET B C 1
ATOM 1835 O O . MET B 1 104 ? -14.742 -5.918 -8.242 1 54.78 104 MET B O 1
ATOM 1839 N N . HIS B 1 105 ? -15.391 -4.504 -9.516 1 49.09 105 HIS B N 1
ATOM 1840 C CA . HIS B 1 105 ? -16.781 -4.945 -9.57 1 49.09 105 HIS B CA 1
ATOM 1841 C C . HIS B 1 105 ? -16.891 -6.375 -10.086 1 49.09 105 HIS B C 1
ATOM 1843 O O . HIS B 1 105 ? -17.266 -6.594 -11.242 1 49.09 105 HIS B O 1
ATOM 1849 N N . GLU B 1 106 ? -15.938 -7.098 -9.992 1 47 106 GLU B N 1
ATOM 1850 C CA . GLU B 1 106 ? -16.266 -8.359 -10.648 1 47 106 GLU B CA 1
ATOM 1851 C C . GLU B 1 106 ? -17.281 -9.156 -9.844 1 47 106 GLU B C 1
ATOM 1853 O O . GLU B 1 106 ? -17.359 -9.023 -8.617 1 47 106 GLU B O 1
ATOM 1858 N N . ASN B 1 107 ? -18.312 -9.578 -10.453 1 43.88 107 ASN B N 1
ATOM 1859 C CA . ASN B 1 107 ? -19.281 -10.562 -9.977 1 43.88 107 ASN B CA 1
ATOM 1860 C C . ASN B 1 107 ? -18.625 -11.617 -9.086 1 43.88 107 ASN B C 1
ATOM 1862 O O . ASN B 1 107 ? -17.891 -12.477 -9.57 1 43.88 107 ASN B O 1
ATOM 1866 N N . LYS B 1 108 ? -18.203 -11.18 -7.879 1 47.84 108 LYS B N 1
ATOM 1867 C CA . LYS B 1 108 ? -17.688 -12.109 -6.879 1 47.84 108 LYS B CA 1
ATOM 1868 C C . LYS B 1 108 ? -18.422 -13.445 -6.941 1 47.84 108 LYS B C 1
ATOM 1870 O O . LYS B 1 108 ? -19.594 -13.531 -6.582 1 47.84 108 LYS B O 1
ATOM 1875 N N . LYS B 1 109 ? -18.188 -14.195 -7.898 1 44.66 109 LYS B N 1
ATOM 1876 C CA . LYS B 1 109 ? -18.812 -15.5 -7.734 1 44.66 109 LYS B CA 1
ATOM 1877 C C . LYS B 1 109 ? -18.516 -16.094 -6.359 1 44.66 109 LYS B C 1
ATOM 1879 O O . LYS B 1 109 ? -17.359 -16.172 -5.957 1 44.66 109 LYS B O 1
ATOM 1884 N N . ILE B 1 110 ? -19.375 -16.109 -5.418 1 45.78 110 ILE B N 1
ATOM 1885 C CA . ILE B 1 110 ? -19.359 -16.703 -4.09 1 45.78 110 ILE B CA 1
ATOM 1886 C C . ILE B 1 110 ? -18.812 -18.141 -4.176 1 45.78 110 ILE B C 1
ATOM 1888 O O . ILE B 1 110 ? -19.391 -18.984 -4.859 1 45.78 110 ILE B O 1
ATOM 1892 N N . LYS B 1 111 ? -17.562 -18.297 -3.932 1 48.41 111 LYS B N 1
ATOM 1893 C CA . LYS B 1 111 ? -17.062 -19.672 -3.877 1 48.41 111 LYS B CA 1
ATOM 1894 C C . LYS B 1 111 ? -17.734 -20.453 -2.756 1 48.41 111 LYS B C 1
ATOM 1896 O O . LYS B 1 111 ? -17.953 -19.938 -1.66 1 48.41 111 LYS B O 1
ATOM 1901 N N . THR B 1 112 ? -18.281 -21.516 -3.033 1 48.34 112 THR B N 1
ATOM 1902 C CA . THR B 1 112 ? -18.875 -22.438 -2.064 1 48.34 112 THR B CA 1
ATOM 1903 C C . THR B 1 112 ? -17.797 -23.016 -1.147 1 48.34 112 THR B C 1
ATOM 1905 O O . THR B 1 112 ? -16.609 -22.922 -1.444 1 48.34 112 THR B O 1
ATOM 1908 N N . ILE B 1 113 ? -18.219 -23.375 -0.023 1 51.06 113 ILE B N 1
ATOM 1909 C CA . ILE B 1 113 ? -17.344 -24.094 0.911 1 51.06 113 ILE B CA 1
ATOM 1910 C C . ILE B 1 113 ? -16.609 -25.203 0.184 1 51.06 113 ILE B C 1
ATOM 1912 O O . ILE B 1 113 ? -15.422 -25.438 0.427 1 51.06 113 ILE B O 1
ATOM 1916 N N . SER B 1 114 ? -17.281 -25.844 -0.625 1 52.31 114 SER B N 1
ATOM 1917 C CA . SER B 1 114 ? -16.688 -26.922 -1.397 1 52.31 114 SER B CA 1
ATOM 1918 C C . SER B 1 114 ? -15.609 -26.406 -2.342 1 52.31 114 SER B C 1
ATOM 1920 O O . SER B 1 114 ? -14.562 -27.031 -2.508 1 52.31 114 SER B O 1
ATOM 1922 N N . ASP B 1 115 ? -15.836 -25.281 -2.893 1 55.75 115 ASP B N 1
ATOM 1923 C CA . ASP B 1 115 ? -14.844 -24.656 -3.766 1 55.75 115 ASP B CA 1
ATOM 1924 C C . ASP B 1 115 ? -13.57 -24.328 -2.994 1 55.75 115 ASP B C 1
ATOM 1926 O O . ASP B 1 115 ? -12.461 -24.562 -3.479 1 55.75 115 ASP B O 1
ATOM 1930 N N . LEU B 1 116 ? -13.82 -23.906 -1.884 1 55.06 116 LEU B N 1
ATOM 1931 C CA . LEU B 1 116 ? -12.703 -23.5 -1.038 1 55.06 116 LEU B CA 1
ATOM 1932 C C . LEU B 1 116 ? -11.906 -24.719 -0.568 1 55.06 116 LEU B C 1
ATOM 1934 O O . LEU B 1 116 ? -10.68 -24.688 -0.529 1 55.06 116 LEU B O 1
ATOM 1938 N N . GLN B 1 117 ? -12.633 -25.734 -0.19 1 54.47 117 GLN B N 1
ATOM 1939 C CA . GLN B 1 117 ? -11.977 -26.969 0.225 1 54.47 117 GLN B CA 1
ATOM 1940 C C . GLN B 1 117 ? -11.156 -27.578 -0.915 1 54.47 117 GLN B C 1
ATOM 1942 O O . GLN B 1 117 ? -10.047 -28.062 -0.696 1 54.47 117 GLN B O 1
ATOM 1947 N N . LYS B 1 118 ? -11.703 -27.562 -2.006 1 56.78 118 LYS B N 1
ATOM 1948 C CA . LYS B 1 118 ? -11 -28.094 -3.172 1 56.78 118 LYS B CA 1
ATOM 1949 C C . LYS B 1 118 ? -9.766 -27.25 -3.492 1 56.78 118 LYS B C 1
ATOM 1951 O O . LYS B 1 118 ? -8.719 -27.797 -3.854 1 56.78 118 LYS B O 1
ATOM 1956 N N . ASP B 1 119 ? -10.031 -26.016 -3.26 1 58.97 119 ASP B N 1
ATOM 1957 C CA . ASP B 1 119 ? -8.883 -25.125 -3.486 1 58.97 119 ASP B CA 1
ATOM 1958 C C . ASP B 1 119 ? -7.734 -25.469 -2.547 1 58.97 119 ASP B C 1
ATOM 1960 O O . ASP B 1 119 ? -6.574 -25.5 -2.961 1 58.97 119 ASP B O 1
ATOM 1964 N N . VAL B 1 120 ? -8.117 -25.781 -1.316 1 56.81 120 VAL B N 1
ATOM 1965 C CA . VAL B 1 120 ? -7.121 -26.078 -0.295 1 56.81 120 VAL B CA 1
ATOM 1966 C C . VAL B 1 120 ? -6.41 -27.391 -0.646 1 56.81 120 VAL B C 1
ATOM 1968 O O . VAL B 1 120 ? -5.184 -27.484 -0.547 1 56.81 120 VAL B O 1
ATOM 1971 N N . GLU B 1 121 ? -7.121 -28.359 -1.003 1 58.03 121 GLU B N 1
ATOM 1972 C CA . GLU B 1 121 ? -6.52 -29.641 -1.317 1 58.03 121 GLU B CA 1
ATOM 1973 C C . GLU B 1 121 ? -5.629 -29.562 -2.555 1 58.03 121 GLU B C 1
ATOM 1975 O O . GLU B 1 121 ? -4.551 -30.156 -2.594 1 58.03 121 GLU B O 1
ATOM 1980 N N . ASN B 1 122 ? -6.098 -28.828 -3.396 1 57.81 122 ASN B N 1
ATOM 1981 C CA . ASN B 1 122 ? -5.375 -28.672 -4.656 1 57.81 122 ASN B CA 1
ATOM 1982 C C . ASN B 1 122 ? -4.047 -27.953 -4.453 1 57.81 122 ASN B C 1
ATOM 1984 O O . ASN B 1 122 ? -3.027 -28.344 -5.023 1 57.81 122 ASN B O 1
ATOM 1988 N N . ILE B 1 123 ? -4.168 -26.969 -3.729 1 53.72 123 ILE B N 1
ATOM 1989 C CA . ILE B 1 123 ? -2.98 -26.156 -3.486 1 53.72 123 ILE B CA 1
ATOM 1990 C C . ILE B 1 123 ? -1.97 -26.953 -2.666 1 53.72 123 ILE B C 1
ATOM 1992 O O . ILE B 1 123 ? -0.767 -26.906 -2.936 1 53.72 123 ILE B O 1
ATOM 1996 N N . LYS B 1 124 ? -2.471 -27.719 -1.706 1 55.41 124 LYS B N 1
ATOM 1997 C CA . LYS B 1 124 ? -1.588 -28.609 -0.963 1 55.41 124 LYS B CA 1
ATOM 1998 C C . LYS B 1 124 ? -0.862 -29.578 -1.9 1 55.41 124 LYS B C 1
ATOM 2000 O O . LYS B 1 124 ? 0.333 -29.828 -1.737 1 55.41 124 LYS B O 1
ATOM 2005 N N . ASN B 1 125 ? -1.596 -29.953 -2.775 1 54.91 125 ASN B N 1
ATOM 2006 C CA . ASN B 1 125 ? -0.998 -30.891 -3.715 1 54.91 125 ASN B CA 1
ATOM 2007 C C . ASN B 1 125 ? 0.066 -30.219 -4.578 1 54.91 125 ASN B C 1
ATOM 2009 O O . ASN B 1 125 ? 1.104 -30.828 -4.871 1 54.91 125 ASN B O 1
ATOM 2013 N N . VAL B 1 126 ? -0.276 -29 -4.848 1 54.69 126 VAL B N 1
ATOM 2014 C CA . VAL B 1 126 ? 0.684 -28.297 -5.684 1 54.69 126 VAL B CA 1
ATOM 2015 C C . VAL B 1 126 ? 1.902 -27.906 -4.852 1 54.69 126 VAL B C 1
ATOM 2017 O O . VAL B 1 126 ? 3.041 -28.047 -5.301 1 54.69 126 VAL B O 1
ATOM 2020 N N . LEU B 1 127 ? 1.586 -27.359 -3.637 1 53.94 127 LEU B N 1
ATOM 2021 C CA . LEU B 1 127 ? 2.66 -26.906 -2.756 1 53.94 127 LEU B CA 1
ATOM 2022 C C . LEU B 1 127 ? 3.535 -28.078 -2.322 1 53.94 127 LEU B C 1
ATOM 2024 O O . LEU B 1 127 ? 4.754 -27.938 -2.207 1 53.94 127 LEU B O 1
ATOM 2028 N N . SER B 1 128 ? 2.916 -29.188 -2.025 1 53.62 128 SER B N 1
ATOM 2029 C CA . SER B 1 128 ? 3.699 -30.359 -1.64 1 53.62 128 SER B CA 1
ATOM 2030 C C . SER B 1 128 ? 4.684 -30.75 -2.736 1 53.62 128 SER B C 1
ATOM 2032 O O . SER B 1 128 ? 5.684 -31.422 -2.469 1 53.62 128 SER B O 1
ATOM 2034 N N . LYS B 1 129 ? 4.32 -30.297 -3.854 1 50.62 129 LYS B N 1
ATOM 2035 C CA . LYS B 1 129 ? 5.215 -30.625 -4.961 1 50.62 129 LYS B CA 1
ATOM 2036 C C . LYS B 1 129 ? 6.266 -29.531 -5.16 1 50.62 129 LYS B C 1
ATOM 2038 O O . LYS B 1 129 ? 7.238 -29.734 -5.891 1 50.62 129 LYS B O 1
ATOM 2043 N N . ILE B 1 130 ? 5.879 -28.422 -4.668 1 48.62 130 ILE B N 1
ATOM 2044 C CA . ILE B 1 130 ? 6.805 -27.297 -4.84 1 48.62 130 ILE B CA 1
ATOM 2045 C C . ILE B 1 130 ? 7.82 -27.297 -3.701 1 48.62 130 ILE B C 1
ATOM 2047 O O . ILE B 1 130 ? 8.992 -26.969 -3.91 1 48.62 130 ILE B O 1
ATOM 2051 N N . LEU B 1 131 ? 7.367 -27.453 -2.412 1 43.38 131 LEU B N 1
ATOM 2052 C CA . LEU B 1 131 ? 8.281 -27.438 -1.277 1 43.38 131 LEU B CA 1
ATOM 2053 C C . LEU B 1 131 ? 8.969 -28.797 -1.112 1 43.38 131 LEU B C 1
ATOM 2055 O O . LEU B 1 131 ? 8.328 -29.844 -1.24 1 43.38 131 LEU B O 1
#

Secondary structure (DSSP, 8-state):
---EEEEETTT--EEEEGGGEEEE-SSEEEES---TTS--EEE---SSPPPSS--TT-EEEEEE-TTS-EEEEEEEE--GGGTT-TT-EEEEGGGEEEEE------------HHHHHHHHHHHHHHHHHH-/---EEEEETTT--EEEEGGGEEEE-SSEEEES---TTS-EEEE---SSPPPSS--TT-EEEEEEETTS-EEEEEEEE--GGGTT-TT-EEEEGGGEEEEE------------HHHHHHHHHHHHHHHHHH-

Nearest PDB structures (foldseek):
  7sfz-assembly1_B  TM=8.537E-01  e=2.866E-07  Homo sapiens
  7sfz-assembly4_G  TM=8.446E-01  e=1.405E-06  Homo sapiens
  7sfz-assembly2_D  TM=8.515E-01  e=2.624E-06  Homo sapiens
  5jb2-assembly1_A  TM=6.254E-01  e=7.864E-03  Gallus gallus
  5jbg-assembly1_A  TM=6.327E-01  e=1.554E-02  Gallus gallus

pLDDT: mean 81.42, std 17.94, range [43.16, 98.69]

Radius of gyration: 21.76 Å; Cα contacts (8 Å, |Δi|>4): 524; chains: 2; bounding box: 40×62×40 Å

Sequence (262 aa):
MDSFVIQCNSCNNIVGDSNALVNEFEDFFILKTINDTIKIKIDKDNIKTKKAIEIDDAVTNNLSCECLLNVGVYLKTAPSELNGCSGCFIIIKKFTHTYSLNKMHENKKIKTISDLQKDVENIKNVLSKILMDSFVIQCNSCNNIVGDSNALVNEFEDFFILKTINDTIKIKIDKDNIKTKKAIEIDDAVTNNLSCECLLNVGVYLKTAPSELNGCSGCFIIIKKFTHTYSLNKMHENKKIKTISDLQKDVENIKNVLSKIL

Organism: NCBI:txid646526

InterPro domains:
  IPR004910 Yippee/Mis18/Cereblon [PF03226] (5-108)
  IPR034752 Mis18 domain [PS51793] (3-101)